Protein AF-A0A955JNC4-F1 (afdb_monomer)

Mean predicted aligned error: 9.17 Å

Solvent-accessible surface area (backbone atoms only — not comparable to full-atom values): 9898 Å² total; per-residue (Å²): 104,77,65,53,30,59,74,70,59,42,68,45,56,25,32,30,39,33,43,36,42,42,42,98,94,46,72,53,72,53,72,22,70,47,32,42,36,30,43,64,57,70,71,53,50,52,55,69,70,66,61,75,88,68,84,74,64,61,63,54,52,57,50,54,50,59,69,64,45,64,62,46,50,35,35,42,96,90,41,81,46,64,25,29,30,39,38,38,30,39,49,31,63,54,64,105,64,48,34,36,43,97,80,57,54,48,58,73,51,50,32,38,31,39,68,37,61,64,52,68,70,61,50,54,51,50,53,59,39,17,69,74,76,32,37,74,57,76,47,74,44,50,67,48,65,38,27,31,62,50,69,40,61,37,33,36,74,75,49,76,47,80,40,57,46,69,17,44,37,38,38,36,58,42,61,50,71,41,80,39,74,97

Radius of gyration: 16.86 Å; Cα contacts (8 Å, |Δi|>4): 387; chains: 1; bounding box: 41×38×47 Å

Nearest PDB structures (foldseek):
  3t5p-assembly1_J  TM=7.017E-01  e=7.765E-10  Bacillus anthracis str. Sterne
  4wrr-assembly1_B  TM=6.558E-01  e=1.491E-09  Bacillus anthracis str. Sterne
  3s40-assembly5_B  TM=6.250E-01  e=3.038E-09  Bacillus anthracis str. Sterne
  3t5p-assembly3_I  TM=6.723E-01  e=1.056E-08  Bacillus anthracis str. Sterne
  2p1r-assembly2_D  TM=6.423E-01  e=2.071E-06  Salmonella enterica subsp. enterica serovar Typhimurium str. LT2

Secondary structure (DSSP, 8-state):
-HHHHHHHT-EEEEEEEEEEEEETTEEEEEEESSEEEESS-HHHHHHHHH-----SHHHHHHHHHHTTSPPEEEEETTEEEEESEEEEESSSB-STT-B--TT--TTSS-EEEEEEPS-HHHHHHHHHHHHHH-PPPSEEESEEEEEESS-EEEEETTEEEEEPTT-EEEEEEEEEEEEEE-

Foldseek 3Di:
DLVVLVVVVAKFFFKKKKKWKQDPVGIDMDIFLFKKKWLQDLVLLVLQVPDPDDDDPSLVVSLVSLLVGDWFWKADPNDIAIFNMKMKGLDQDDDLQAGHHPDHDRFPLKIFIATHHDDNVSSVVNSVCRNPPHDYGPDMGQKDKIAGQAWIWMDGSSDIDIHHHRMIMMMGMDGRPDMDRD

pLDDT: mean 76.99, std 19.51, range [36.44, 98.56]

Sequence (182 aa):
STINHITEGNRRHIDVLYIKVASDNGTWRRYAHSYIGFGVTPEIGRELTQAQLNKANEVIISLKSFLKSKPFTIIEQVKTNEYQSIVISNIAKMSKVLGLAKDSTVNDGLFEIFALPPGKAFMLGVIVKSATVGLRYTKQTDKYVFKTVNKQPVQLDGEVFDIPANALVTVGIEQRNLACIV

Structure (mmCIF, N/CA/C/O backbone):
data_AF-A0A955JNC4-F1
#
_entry.id   AF-A0A955JNC4-F1
#
loop_
_atom_site.group_PDB
_atom_site.id
_atom_site.type_symbol
_atom_site.label_atom_id
_atom_site.label_alt_id
_atom_site.label_comp_id
_atom_site.label_asym_id
_atom_site.label_entity_id
_atom_site.label_seq_id
_atom_site.pdbx_PDB_ins_code
_atom_site.Cartn_x
_atom_site.Cartn_y
_atom_site.Cartn_z
_atom_site.occupancy
_atom_site.B_iso_or_equiv
_atom_site.auth_seq_id
_atom_site.auth_comp_id
_atom_site.auth_asym_id
_atom_site.auth_atom_id
_atom_site.pdbx_PDB_model_num
ATOM 1 N N . SER A 1 1 ? -19.279 0.767 27.643 1.00 74.94 1 SER A N 1
ATOM 2 C CA . SER A 1 1 ? -17.882 0.271 27.665 1.00 74.94 1 SER A CA 1
ATOM 3 C C . SER A 1 1 ? -17.680 -0.618 26.445 1.00 74.94 1 SER A C 1
ATOM 5 O O . SER A 1 1 ? -18.678 -1.105 25.931 1.00 74.94 1 SER A O 1
ATOM 7 N N . THR A 1 2 ? -16.450 -0.873 25.979 1.00 78.06 2 THR A N 1
ATOM 8 C CA . THR A 1 2 ? -16.200 -1.816 24.861 1.00 78.06 2 THR A CA 1
ATOM 9 C C . THR A 1 2 ? -16.863 -3.178 25.091 1.00 78.06 2 THR A C 1
ATOM 11 O O . THR A 1 2 ? -17.396 -3.771 24.163 1.00 78.06 2 THR A O 1
ATOM 14 N N . ILE A 1 3 ? -16.902 -3.629 26.350 1.00 82.62 3 ILE A N 1
ATOM 15 C CA . ILE A 1 3 ? -17.574 -4.865 26.763 1.00 82.62 3 ILE A CA 1
ATOM 16 C C . ILE A 1 3 ? -19.071 -4.817 26.428 1.00 82.62 3 ILE A C 1
ATOM 18 O O . ILE A 1 3 ? -19.568 -5.765 25.834 1.00 82.62 3 ILE A O 1
ATOM 22 N N . ASN A 1 4 ? -19.762 -3.708 26.714 1.00 81.81 4 ASN A N 1
ATOM 23 C CA . ASN A 1 4 ? -21.192 -3.573 26.415 1.00 81.81 4 ASN A CA 1
ATOM 24 C C . ASN A 1 4 ? -21.485 -3.675 24.911 1.00 81.81 4 ASN A C 1
ATOM 26 O O . ASN A 1 4 ? -22.391 -4.400 24.520 1.00 81.81 4 ASN A O 1
ATOM 30 N N . HIS A 1 5 ? -20.682 -3.028 24.060 1.00 80.50 5 HIS A N 1
ATOM 31 C CA . HIS A 1 5 ? -20.849 -3.112 22.601 1.00 80.50 5 HIS A CA 1
ATOM 32 C C . HIS A 1 5 ? -20.675 -4.545 22.083 1.00 80.50 5 HIS A C 1
ATOM 34 O O . HIS A 1 5 ? -21.391 -4.975 21.177 1.00 80.50 5 HIS A O 1
ATOM 40 N N . ILE A 1 6 ? -19.763 -5.306 22.697 1.00 83.94 6 ILE A N 1
ATOM 41 C CA . ILE A 1 6 ? -19.570 -6.723 22.386 1.00 83.94 6 ILE A CA 1
ATOM 42 C C . ILE A 1 6 ? -20.772 -7.550 22.840 1.00 83.94 6 ILE A C 1
ATOM 44 O O . ILE A 1 6 ? -21.274 -8.358 22.060 1.00 83.94 6 ILE A O 1
ATOM 48 N N . THR A 1 7 ? -21.253 -7.343 24.067 1.00 86.19 7 THR A N 1
ATOM 49 C CA . THR A 1 7 ? -22.389 -8.103 24.610 1.00 86.19 7 THR A CA 1
ATOM 50 C C . THR A 1 7 ? -23.706 -7.782 23.911 1.00 86.19 7 THR A C 1
ATOM 52 O O . THR A 1 7 ? -24.527 -8.672 23.729 1.00 86.19 7 THR A O 1
ATOM 55 N N . GLU A 1 8 ? -23.902 -6.532 23.492 1.00 86.81 8 GLU A N 1
ATOM 56 C CA . GLU A 1 8 ? -25.097 -6.072 22.774 1.00 86.81 8 GLU A CA 1
ATOM 57 C C . GLU A 1 8 ? -25.058 -6.453 21.286 1.00 86.81 8 GLU A C 1
ATOM 59 O O . GLU A 1 8 ? -26.090 -6.466 20.621 1.00 86.81 8 GLU A O 1
ATOM 64 N N . GLY A 1 9 ? -23.879 -6.793 20.751 1.00 82.31 9 GLY A N 1
ATOM 65 C CA . GLY A 1 9 ? -23.727 -7.226 19.364 1.00 82.31 9 GLY A CA 1
ATOM 66 C C . GLY A 1 9 ? -23.975 -6.117 18.340 1.00 82.31 9 GLY A C 1
ATOM 67 O O . GLY A 1 9 ? -24.330 -6.419 17.199 1.00 82.31 9 GLY A O 1
ATOM 68 N N . ASN A 1 10 ? -23.775 -4.852 18.716 1.00 81.12 10 ASN A N 1
ATOM 69 C CA . ASN A 1 10 ? -23.934 -3.707 17.821 1.00 81.12 10 ASN A CA 1
ATOM 70 C C . ASN A 1 10 ? -22.847 -3.740 16.736 1.00 81.12 10 ASN A C 1
ATOM 72 O O . ASN A 1 10 ? -21.684 -3.410 16.972 1.00 81.12 10 ASN A O 1
ATOM 76 N N . ARG A 1 11 ? -23.223 -4.188 15.533 1.00 87.12 11 ARG A N 1
ATOM 77 C CA . ARG A 1 11 ? -22.303 -4.380 14.406 1.00 87.12 11 ARG A CA 1
ATOM 78 C C . ARG A 1 11 ? -22.447 -3.271 13.374 1.00 87.12 11 ARG A C 1
ATOM 80 O O . ARG A 1 11 ? -23.552 -2.948 12.942 1.00 87.12 11 ARG A O 1
ATOM 87 N N . ARG A 1 12 ? -21.314 -2.778 12.881 1.00 88.19 12 ARG A N 1
ATOM 88 C CA . ARG A 1 12 ? -21.208 -1.967 11.666 1.00 88.19 12 ARG A CA 1
ATOM 89 C C . ARG A 1 12 ? -20.356 -2.708 10.650 1.00 88.19 12 ARG A C 1
ATOM 91 O O . ARG A 1 12 ? -19.307 -3.241 10.992 1.00 88.19 12 ARG A O 1
ATOM 98 N N . HIS A 1 13 ? -20.795 -2.712 9.399 1.00 90.06 13 HIS A N 1
ATOM 99 C CA . HIS A 1 13 ? -19.983 -3.235 8.311 1.00 90.06 13 HIS A CA 1
ATOM 100 C C . HIS A 1 13 ? -19.086 -2.136 7.749 1.00 90.06 13 HIS A C 1
ATOM 102 O O . HIS A 1 13 ? -19.554 -1.017 7.502 1.00 90.06 13 HIS A O 1
ATOM 108 N N . ILE A 1 14 ? -17.817 -2.475 7.558 1.00 90.56 14 ILE A N 1
ATOM 109 C CA . ILE A 1 14 ? -16.807 -1.632 6.929 1.00 90.56 14 ILE A CA 1
ATOM 110 C C . ILE A 1 14 ? -16.294 -2.298 5.658 1.00 90.56 14 ILE A C 1
ATOM 112 O O . ILE A 1 14 ? -16.426 -3.513 5.467 1.00 90.56 14 ILE A O 1
ATOM 116 N N . ASP A 1 15 ? -15.730 -1.482 4.787 1.00 93.00 15 ASP A N 1
ATOM 117 C CA . ASP A 1 15 ? -15.100 -1.949 3.567 1.00 93.00 15 ASP A CA 1
ATOM 118 C C . ASP A 1 15 ? -13.763 -2.637 3.869 1.00 93.00 15 ASP A C 1
ATOM 120 O O . ASP A 1 15 ? -13.171 -2.460 4.938 1.00 93.00 15 ASP A O 1
ATOM 124 N N . VAL A 1 16 ? -13.288 -3.451 2.930 1.00 93.88 16 VAL A N 1
ATOM 125 C CA . VAL A 1 16 ? -12.030 -4.194 3.071 1.00 93.88 16 VAL A CA 1
ATOM 126 C C . VAL A 1 16 ? -11.192 -4.000 1.825 1.00 93.88 16 VAL A C 1
ATOM 128 O O . VAL A 1 16 ? -11.636 -4.291 0.713 1.00 93.88 16 VAL A O 1
ATOM 131 N N . LEU A 1 17 ? -9.959 -3.540 2.001 1.00 96.06 17 LEU A N 1
ATOM 132 C CA . LEU A 1 17 ? -9.000 -3.460 0.912 1.00 96.06 17 LEU A CA 1
ATOM 133 C C . LEU A 1 17 ? -8.546 -4.861 0.528 1.00 96.06 17 LEU A C 1
ATOM 135 O O . LEU A 1 17 ? -8.380 -5.749 1.365 1.00 96.06 17 LEU A O 1
ATOM 139 N N . TYR A 1 18 ? -8.244 -5.038 -0.746 1.00 97.75 18 TYR A N 1
ATOM 140 C CA . TYR A 1 18 ? -7.511 -6.198 -1.208 1.00 97.75 18 TYR A CA 1
ATOM 141 C C . TYR A 1 18 ? -6.376 -5.780 -2.121 1.00 97.75 18 TYR A C 1
ATOM 143 O O . TYR A 1 18 ? -6.467 -4.808 -2.867 1.00 97.75 18 TYR A O 1
ATOM 151 N N . ILE A 1 19 ? -5.335 -6.598 -2.131 1.00 98.25 19 ILE A N 1
ATOM 152 C CA . ILE A 1 19 ? -4.309 -6.590 -3.161 1.00 98.25 19 ILE A CA 1
ATOM 153 C C . ILE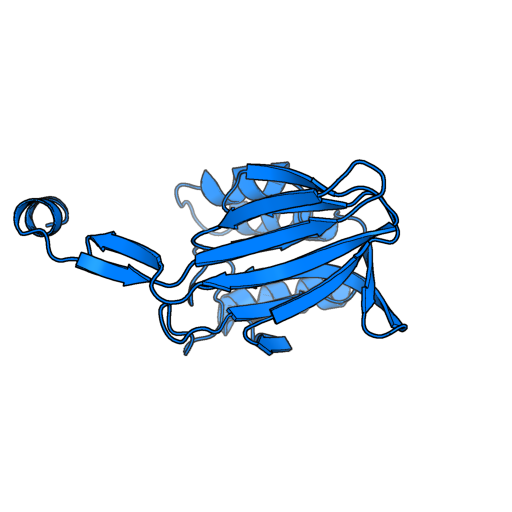 A 1 19 ? -4.358 -7.919 -3.900 1.00 98.25 19 ILE A C 1
ATOM 155 O O . ILE A 1 19 ? -4.451 -8.988 -3.294 1.00 98.25 19 ILE A O 1
ATOM 159 N N . LYS A 1 20 ? -4.305 -7.851 -5.223 1.00 98.56 20 LYS A N 1
ATOM 160 C CA . LYS A 1 20 ? -4.100 -8.984 -6.116 1.00 98.56 20 LYS A CA 1
ATOM 161 C C . LYS A 1 20 ? -2.801 -8.753 -6.870 1.00 98.56 20 LYS A C 1
ATOM 163 O O . LYS A 1 20 ? -2.622 -7.700 -7.479 1.00 98.56 20 LYS A O 1
ATOM 168 N N . VAL A 1 21 ? -1.927 -9.746 -6.852 1.00 98.44 21 VAL A N 1
ATOM 169 C CA . VAL A 1 21 ? -0.649 -9.721 -7.560 1.00 98.44 21 VAL A CA 1
ATOM 170 C C . VAL A 1 21 ? -0.642 -10.859 -8.559 1.00 98.44 21 VAL A C 1
ATOM 172 O O . VAL A 1 21 ? -0.849 -12.007 -8.174 1.00 98.44 21 VAL A O 1
ATOM 175 N N . ALA A 1 22 ? -0.413 -10.535 -9.827 1.00 98.31 22 ALA A N 1
ATOM 176 C CA . ALA A 1 22 ? -0.196 -11.497 -10.897 1.00 98.31 22 ALA A CA 1
ATOM 177 C C . ALA A 1 22 ? 1.243 -11.370 -11.409 1.00 98.31 22 ALA A C 1
ATOM 179 O O . ALA A 1 22 ? 1.694 -10.280 -11.762 1.00 98.31 22 ALA A O 1
ATOM 180 N N . SER A 1 23 ? 1.962 -12.486 -11.428 1.00 96.75 23 SER A N 1
ATOM 181 C CA . SER A 1 23 ? 3.354 -12.587 -11.871 1.00 96.75 23 SER A CA 1
ATOM 182 C C . SER A 1 23 ? 3.578 -13.918 -12.585 1.00 96.75 23 SER A C 1
ATOM 184 O O . SER A 1 23 ? 2.697 -14.780 -12.573 1.00 96.75 23 SER A O 1
ATOM 186 N N . ASP A 1 24 ? 4.774 -14.118 -13.131 1.00 93.62 24 ASP A N 1
ATOM 187 C CA . ASP A 1 24 ? 5.159 -15.384 -13.769 1.00 93.62 24 ASP A CA 1
ATOM 188 C C . ASP A 1 24 ? 5.117 -16.570 -12.785 1.00 93.62 24 ASP A C 1
ATOM 190 O O . ASP A 1 24 ? 4.838 -17.699 -13.173 1.00 93.62 24 ASP A O 1
ATOM 194 N N . ASN A 1 25 ? 5.286 -16.302 -11.484 1.00 90.69 25 ASN A N 1
ATOM 195 C CA . ASN A 1 25 ? 5.206 -17.302 -10.412 1.00 90.69 25 ASN A CA 1
ATOM 196 C C . ASN A 1 25 ? 3.762 -17.609 -9.969 1.00 90.69 25 ASN A C 1
ATOM 198 O O . ASN A 1 25 ? 3.549 -18.303 -8.975 1.00 90.69 25 ASN A O 1
ATOM 202 N N . GLY A 1 26 ? 2.764 -17.058 -10.663 1.00 95.00 26 GLY A N 1
ATOM 203 C CA . GLY A 1 26 ? 1.349 -17.231 -10.363 1.00 95.00 26 GLY A CA 1
ATOM 204 C C . GLY A 1 26 ? 0.681 -15.980 -9.798 1.00 95.00 26 GLY A C 1
ATOM 205 O O . GLY A 1 26 ? 1.210 -14.864 -9.837 1.00 95.00 26 GLY A O 1
ATOM 206 N N . THR A 1 27 ? -0.541 -16.181 -9.306 1.00 97.69 27 THR A N 1
ATOM 207 C CA . THR A 1 27 ? -1.406 -15.117 -8.791 1.00 97.69 27 THR A CA 1
ATOM 208 C C . THR A 1 27 ? -1.755 -15.364 -7.334 1.00 97.69 27 THR A C 1
ATOM 210 O O . THR A 1 27 ? -2.158 -16.466 -6.969 1.00 97.69 27 THR A O 1
ATOM 213 N N . TRP A 1 28 ? -1.681 -14.320 -6.515 1.00 97.75 28 TRP A N 1
ATOM 214 C CA . TRP A 1 28 ? -2.162 -14.358 -5.138 1.00 97.75 28 TRP A CA 1
ATOM 215 C C . TRP A 1 28 ? -3.001 -13.127 -4.803 1.00 97.75 28 TRP A C 1
ATOM 217 O O . TRP A 1 28 ? -2.913 -12.084 -5.455 1.00 97.75 28 TRP A O 1
ATOM 227 N N . ARG A 1 29 ? -3.845 -13.270 -3.777 1.00 97.94 29 ARG A N 1
ATOM 228 C CA . ARG A 1 29 ? -4.680 -12.200 -3.227 1.00 97.94 29 ARG A CA 1
ATOM 229 C C . ARG A 1 29 ? -4.569 -12.179 -1.706 1.00 97.94 29 ARG A C 1
ATOM 231 O O . ARG A 1 29 ? -4.516 -13.242 -1.082 1.00 97.94 29 ARG A O 1
ATOM 238 N N . ARG A 1 30 ? -4.521 -10.986 -1.123 1.00 97.81 30 ARG A N 1
ATOM 239 C CA . ARG A 1 30 ? -4.560 -10.748 0.327 1.00 97.81 30 ARG A CA 1
ATOM 240 C C . ARG A 1 30 ? -5.457 -9.557 0.630 1.00 97.81 30 ARG A C 1
ATOM 242 O O . ARG A 1 30 ? -5.754 -8.770 -0.269 1.00 97.81 30 ARG A O 1
ATOM 249 N N . TYR A 1 31 ? -5.879 -9.461 1.881 1.00 96.25 31 TYR A N 1
ATOM 250 C CA . TYR A 1 31 ? -6.806 -8.448 2.361 1.00 96.25 31 TYR A CA 1
ATOM 251 C C . TYR A 1 31 ? -6.163 -7.611 3.457 1.00 96.25 31 TYR A C 1
ATOM 253 O O . TYR A 1 31 ? -5.312 -8.111 4.190 1.00 96.25 31 TYR A O 1
ATOM 261 N N . ALA A 1 32 ? -6.586 -6.356 3.538 1.00 91.62 32 ALA A N 1
ATOM 262 C CA . ALA A 1 32 ? -6.246 -5.432 4.604 1.00 91.62 32 ALA A CA 1
ATOM 263 C C . ALA A 1 32 ? -7.504 -4.655 5.011 1.00 91.62 32 ALA A C 1
ATOM 265 O O . ALA A 1 32 ? -8.269 -4.194 4.164 1.00 91.62 32 ALA A O 1
ATOM 266 N N . HIS A 1 33 ? -7.738 -4.515 6.305 1.00 87.25 33 HIS A N 1
ATOM 267 C CA . HIS A 1 33 ? -8.861 -3.772 6.859 1.00 87.25 33 HIS A CA 1
ATOM 268 C C . HIS A 1 33 ? -8.546 -2.283 7.050 1.00 87.25 33 HIS A C 1
ATOM 270 O O . HIS A 1 33 ? -9.471 -1.473 7.022 1.00 87.25 33 HIS A O 1
ATOM 276 N N . SER A 1 34 ? -7.272 -1.902 7.219 1.00 80.12 34 SER A N 1
ATOM 277 C CA . SER A 1 34 ? -6.890 -0.502 7.456 1.00 80.12 34 SER A CA 1
ATOM 278 C C . SER A 1 34 ? -6.121 0.094 6.281 1.00 80.12 34 SER A C 1
ATOM 280 O O . SER A 1 34 ? -6.567 1.094 5.710 1.00 80.12 34 SER A O 1
ATOM 282 N N . TYR A 1 35 ? -4.981 -0.497 5.908 1.00 86.38 35 TYR A N 1
ATOM 283 C CA . TYR A 1 35 ? -4.128 0.052 4.852 1.00 86.38 35 TYR A CA 1
ATOM 284 C C . TYR A 1 35 ? -3.240 -0.973 4.138 1.00 86.38 35 TYR A C 1
ATOM 286 O O . TYR A 1 35 ? -2.893 -2.032 4.662 1.00 86.38 35 TYR A O 1
ATOM 294 N N . ILE A 1 36 ? -2.798 -0.579 2.942 1.00 90.56 36 ILE A N 1
ATOM 295 C CA . ILE A 1 36 ? -1.769 -1.243 2.139 1.00 90.56 36 ILE A CA 1
ATOM 296 C C . ILE A 1 36 ? -0.648 -0.231 1.867 1.00 90.56 36 ILE A C 1
ATOM 298 O O . ILE A 1 36 ? -0.911 0.869 1.382 1.00 90.56 36 ILE A O 1
ATOM 302 N N . GLY A 1 37 ? 0.600 -0.576 2.181 1.00 88.50 37 GLY A N 1
ATOM 303 C CA . GLY A 1 37 ? 1.747 0.335 2.111 1.00 88.50 37 GLY A CA 1
ATOM 304 C C . GLY A 1 37 ? 2.905 -0.171 1.249 1.00 88.50 37 GLY A C 1
ATOM 305 O O . GLY A 1 37 ? 3.252 -1.350 1.288 1.00 88.50 37 GLY A O 1
ATOM 306 N N . PHE A 1 38 ? 3.546 0.749 0.527 1.00 88.81 38 PHE A N 1
ATOM 307 C CA . PHE A 1 38 ? 4.762 0.550 -0.268 1.00 88.81 38 PHE A CA 1
ATOM 308 C C . PHE A 1 38 ? 5.825 1.595 0.103 1.00 88.81 38 PHE A C 1
ATOM 310 O O . PHE A 1 38 ? 5.497 2.727 0.471 1.00 88.81 38 PHE A O 1
ATOM 317 N N . GLY A 1 39 ? 7.107 1.237 -0.024 1.00 80.81 39 GLY A N 1
ATOM 318 C CA . GLY A 1 39 ? 8.240 2.159 0.172 1.00 80.81 39 GLY A CA 1
ATOM 319 C C . GLY A 1 39 ? 8.555 2.535 1.629 1.00 80.81 39 GLY A C 1
ATOM 320 O O . GLY A 1 39 ? 9.501 3.278 1.882 1.00 80.81 39 GLY A O 1
ATOM 321 N N . VAL A 1 40 ? 7.813 1.989 2.596 1.00 65.25 40 VAL A N 1
ATOM 322 C CA . VAL A 1 40 ? 8.083 2.097 4.039 1.00 65.25 40 VAL A CA 1
ATOM 323 C C . VAL A 1 40 ? 8.536 0.723 4.504 1.00 65.25 40 VAL A C 1
ATOM 325 O O . VAL A 1 40 ? 7.812 -0.249 4.306 1.00 65.25 40 VAL A O 1
ATOM 328 N N . THR A 1 41 ? 9.757 0.600 5.025 1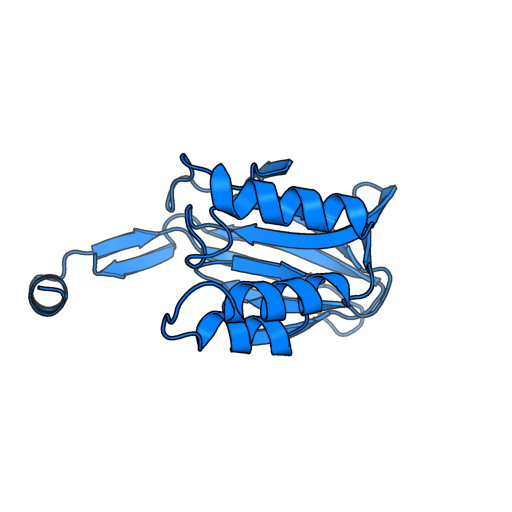.00 51.47 41 THR A N 1
ATOM 329 C CA . THR A 1 41 ? 10.286 -0.721 5.368 1.00 51.47 41 THR A CA 1
ATOM 330 C C . THR A 1 41 ? 9.482 -1.377 6.503 1.00 51.47 41 THR A C 1
ATOM 332 O O . THR A 1 41 ? 9.017 -0.686 7.410 1.00 51.47 41 THR A O 1
ATOM 335 N N . PRO A 1 42 ? 9.352 -2.713 6.494 1.00 42.16 42 PRO A N 1
ATOM 336 C CA . PRO A 1 42 ? 8.631 -3.503 7.502 1.00 42.16 42 PRO A CA 1
ATOM 337 C C . PRO A 1 42 ? 9.046 -3.220 8.952 1.00 42.16 42 PRO A C 1
ATOM 339 O O . PRO A 1 42 ? 8.220 -3.256 9.864 1.00 42.16 42 PRO A O 1
ATOM 342 N N . GLU A 1 43 ? 10.326 -2.898 9.173 1.00 45.78 43 GLU A N 1
ATOM 343 C CA . GLU A 1 43 ? 10.838 -2.547 10.501 1.00 45.78 43 GLU A CA 1
ATOM 344 C C . GLU A 1 43 ? 10.170 -1.273 11.056 1.00 45.78 43 GLU A C 1
ATOM 346 O O . GLU A 1 43 ? 9.900 -1.186 12.253 1.00 45.78 43 GLU A O 1
ATOM 351 N N . ILE A 1 44 ? 9.805 -0.332 10.176 1.00 48.66 44 ILE A N 1
ATOM 352 C CA . ILE A 1 44 ? 9.166 0.952 10.507 1.00 48.66 44 ILE A CA 1
ATOM 353 C C . ILE A 1 44 ? 7.697 0.748 10.902 1.00 48.66 44 ILE A C 1
ATOM 355 O O . ILE A 1 44 ? 7.213 1.374 11.844 1.00 48.66 44 ILE A O 1
ATOM 359 N N . GLY A 1 45 ? 6.979 -0.154 10.222 1.00 43.69 45 GLY A N 1
ATOM 360 C CA . GLY A 1 45 ? 5.592 -0.499 10.553 1.00 43.69 45 GLY A CA 1
ATOM 361 C C . GLY A 1 45 ? 5.441 -1.079 11.963 1.00 43.69 45 GLY A C 1
ATOM 362 O O . GLY A 1 45 ? 4.480 -0.769 12.675 1.00 43.69 45 GLY A O 1
ATOM 363 N N . ARG A 1 46 ? 6.435 -1.863 12.395 1.00 42.91 46 ARG A N 1
ATOM 364 C CA . ARG A 1 46 ? 6.503 -2.444 13.740 1.00 42.91 46 ARG A CA 1
ATOM 365 C C . ARG A 1 46 ? 6.783 -1.385 14.811 1.00 42.91 46 ARG A C 1
ATOM 367 O O . ARG A 1 46 ? 6.096 -1.372 15.829 1.00 42.91 46 ARG A O 1
ATOM 374 N N . GLU A 1 47 ? 7.713 -0.461 14.555 1.00 43.22 47 GLU A N 1
ATOM 375 C CA . GLU A 1 47 ? 8.009 0.677 15.446 1.00 43.22 47 GLU A CA 1
ATOM 376 C C . GLU A 1 47 ? 6.806 1.624 15.611 1.00 43.22 47 GLU A C 1
ATOM 378 O O . GLU A 1 47 ? 6.506 2.059 16.721 1.00 43.22 47 GLU A O 1
ATOM 383 N N . LEU A 1 48 ? 6.054 1.885 14.535 1.00 38.47 48 LEU A N 1
ATOM 384 C CA . LEU A 1 48 ? 4.842 2.717 14.572 1.00 38.47 48 LEU A CA 1
ATOM 385 C C . LEU A 1 48 ? 3.681 2.079 15.353 1.00 38.47 48 LEU A C 1
ATOM 387 O O . LEU A 1 48 ? 2.869 2.799 15.933 1.00 38.47 48 LEU A O 1
ATOM 391 N N . THR A 1 49 ? 3.585 0.746 15.344 1.00 40.84 49 THR A N 1
ATOM 392 C CA . THR A 1 49 ? 2.499 -0.010 15.998 1.00 40.84 49 THR A CA 1
ATOM 393 C C . THR A 1 49 ? 2.777 -0.238 17.488 1.00 40.84 49 THR A C 1
ATOM 395 O O . THR A 1 49 ? 1.848 -0.300 18.289 1.00 40.84 49 THR A O 1
ATOM 398 N N . GLN A 1 50 ? 4.053 -0.326 17.880 1.00 39.31 50 GLN A N 1
ATOM 399 C CA . GLN A 1 50 ? 4.482 -0.594 19.260 1.00 39.31 50 GLN A CA 1
ATOM 400 C C . GLN A 1 50 ? 4.634 0.661 20.135 1.00 39.31 50 GLN A C 1
ATOM 402 O O . GLN A 1 50 ? 4.800 0.533 21.347 1.00 39.31 50 GLN A O 1
ATOM 407 N N . ALA A 1 51 ? 4.549 1.865 19.561 1.00 36.56 51 ALA A N 1
ATOM 408 C CA . ALA A 1 51 ? 4.700 3.117 20.298 1.00 36.56 51 ALA A CA 1
ATOM 409 C C . ALA A 1 51 ? 3.527 3.374 21.272 1.00 36.56 51 ALA A C 1
ATOM 411 O O . ALA A 1 51 ? 2.528 4.022 20.940 1.00 36.56 51 ALA A O 1
ATOM 412 N N . GLN A 1 52 ? 3.665 2.904 22.516 1.00 39.56 52 GLN A N 1
ATOM 413 C CA . GLN A 1 52 ? 2.957 3.488 23.653 1.00 39.56 52 GLN A CA 1
ATOM 414 C C . GLN A 1 52 ? 3.493 4.904 23.876 1.00 39.56 52 GLN A C 1
ATOM 416 O O . GLN A 1 52 ? 4.681 5.123 24.071 1.00 39.56 52 GLN A O 1
ATOM 421 N N . LEU A 1 53 ? 2.595 5.880 23.797 1.00 44.38 53 LEU A N 1
ATOM 422 C CA . LEU A 1 53 ? 2.933 7.296 23.734 1.00 44.38 53 LEU A CA 1
ATOM 423 C C . LEU A 1 53 ? 3.754 7.795 24.920 1.00 44.38 53 LEU A C 1
ATOM 425 O O . LEU A 1 53 ? 3.210 7.973 26.007 1.00 44.38 53 LEU A O 1
ATOM 429 N N . ASN A 1 54 ? 4.989 8.207 24.634 1.00 36.44 54 ASN A N 1
ATOM 430 C CA . ASN A 1 54 ? 5.667 9.292 25.331 1.00 36.44 54 ASN A CA 1
ATOM 431 C C . ASN A 1 54 ? 6.261 10.297 24.320 1.00 36.44 54 ASN A C 1
ATOM 433 O O . ASN A 1 54 ? 6.532 9.994 23.162 1.00 36.44 54 ASN A O 1
ATOM 437 N N . LYS A 1 55 ? 6.292 11.567 24.731 1.00 45.78 55 LYS A N 1
ATOM 438 C CA . LYS A 1 55 ? 6.149 12.765 23.883 1.00 45.78 55 LYS A CA 1
ATOM 439 C C . LYS A 1 55 ? 7.330 13.047 22.924 1.00 45.78 55 LYS A C 1
ATOM 441 O O . LYS A 1 55 ? 8.485 13.087 23.328 1.00 45.78 55 LYS A O 1
ATOM 446 N N . ALA A 1 56 ? 6.973 13.379 21.677 1.00 49.69 56 ALA A N 1
ATOM 447 C CA . ALA A 1 56 ? 7.722 14.096 20.626 1.00 49.69 56 ALA A CA 1
ATOM 448 C C . ALA A 1 56 ? 9.012 13.476 20.041 1.00 49.69 56 ALA A C 1
ATOM 450 O O . ALA A 1 56 ? 9.194 13.545 18.825 1.00 49.69 56 ALA A O 1
ATOM 451 N N . ASN A 1 57 ? 9.886 12.856 20.836 1.00 44.28 57 ASN A N 1
ATOM 452 C CA . ASN A 1 57 ? 11.212 12.434 20.355 1.00 44.28 57 ASN A CA 1
ATOM 453 C C . ASN A 1 57 ? 11.198 11.119 19.554 1.00 44.28 57 ASN A C 1
ATOM 455 O O . ASN A 1 57 ? 11.946 10.993 18.585 1.00 44.28 57 ASN A O 1
ATOM 459 N N . GLU A 1 58 ? 10.320 10.168 19.888 1.00 44.28 58 GLU A N 1
ATOM 460 C CA . GLU A 1 58 ? 10.223 8.881 19.173 1.00 44.28 58 GLU A CA 1
ATOM 461 C C . GLU A 1 58 ? 9.585 9.019 17.784 1.00 44.28 58 GLU A C 1
ATOM 463 O O . GLU A 1 58 ? 10.033 8.393 16.825 1.00 44.28 58 GLU A O 1
ATOM 468 N N . VAL A 1 59 ? 8.630 9.940 17.629 1.00 46.47 59 VAL A N 1
ATOM 469 C CA . VAL A 1 59 ? 7.993 10.255 16.338 1.00 46.47 59 VAL A CA 1
ATOM 470 C C . VAL A 1 59 ? 9.026 10.716 15.302 1.00 46.47 59 VAL A C 1
ATOM 472 O O . VAL A 1 59 ? 8.962 10.336 14.135 1.00 46.47 59 VAL A O 1
ATOM 475 N N . ILE A 1 60 ? 10.028 11.491 15.727 1.00 45.03 60 ILE A N 1
ATOM 476 C CA . ILE A 1 60 ? 11.104 11.993 14.860 1.00 45.03 60 ILE A CA 1
ATOM 477 C C . ILE A 1 60 ? 12.022 10.855 14.387 1.00 45.03 60 ILE A C 1
ATOM 479 O O . ILE A 1 60 ? 12.541 10.913 13.271 1.00 45.03 60 ILE A O 1
ATOM 483 N N . ILE A 1 61 ? 12.234 9.822 15.205 1.00 46.75 61 ILE A N 1
ATOM 484 C CA . ILE A 1 61 ? 13.106 8.687 14.869 1.00 46.75 61 ILE A CA 1
ATOM 485 C C . ILE A 1 61 ? 12.442 7.811 13.803 1.00 46.75 61 ILE A C 1
ATOM 487 O O . ILE A 1 61 ? 13.070 7.546 12.775 1.00 46.75 61 ILE A O 1
ATOM 491 N N . SER A 1 62 ? 11.158 7.477 13.967 1.00 50.66 62 SER A N 1
ATOM 492 C CA . SER A 1 62 ? 10.400 6.732 12.953 1.00 50.66 62 SER A CA 1
ATOM 493 C C . SER A 1 62 ? 10.348 7.493 11.622 1.00 50.66 62 SER A C 1
ATOM 495 O O . SER A 1 62 ? 10.559 6.913 10.560 1.00 50.66 62 SER A O 1
ATOM 497 N N . LEU A 1 63 ? 10.192 8.820 11.661 1.00 49.88 63 LEU A N 1
ATOM 498 C CA . LEU A 1 63 ? 10.232 9.694 10.482 1.00 49.88 63 LEU A CA 1
ATOM 499 C C . LEU A 1 63 ? 11.619 9.809 9.821 1.00 49.88 63 LEU A C 1
ATOM 501 O O . LEU A 1 63 ? 11.719 9.898 8.597 1.00 49.88 63 LEU A O 1
ATOM 505 N N . LYS A 1 64 ? 12.712 9.778 10.591 1.00 49.56 64 LYS A N 1
ATOM 506 C CA . LYS A 1 64 ? 14.076 9.705 10.031 1.00 49.56 64 LYS A CA 1
ATOM 507 C C . LYS A 1 64 ? 14.321 8.388 9.298 1.00 49.56 64 LYS A C 1
ATOM 509 O O . LYS A 1 64 ? 15.094 8.374 8.342 1.00 49.56 64 LYS A O 1
ATOM 514 N N . SER A 1 65 ? 13.662 7.308 9.705 1.00 50.84 65 SER A N 1
ATOM 515 C CA . SER A 1 65 ? 13.704 6.027 8.995 1.00 50.84 65 SER A CA 1
ATOM 516 C C . SER A 1 65 ? 12.902 6.066 7.686 1.00 50.84 65 SER A C 1
ATOM 518 O O . SER A 1 65 ? 13.388 5.545 6.684 1.00 50.84 65 SER A O 1
ATOM 520 N N . PHE A 1 66 ? 11.776 6.796 7.622 1.00 53.88 66 PHE A N 1
ATOM 521 C CA . PHE A 1 66 ? 11.099 7.120 6.348 1.00 53.88 66 PHE A CA 1
ATOM 522 C C . PHE A 1 66 ? 12.027 7.855 5.365 1.00 53.88 66 PHE A C 1
ATOM 524 O O . PHE A 1 66 ? 12.023 7.556 4.176 1.00 53.88 66 PHE A O 1
ATOM 531 N N . LEU A 1 67 ? 12.880 8.766 5.854 1.00 54.62 67 LEU A N 1
ATOM 532 C CA . LEU A 1 67 ? 13.878 9.472 5.031 1.00 54.62 67 LEU A CA 1
ATOM 533 C C . LEU A 1 67 ? 15.026 8.572 4.519 1.00 54.62 67 LEU A C 1
ATOM 535 O O . LEU A 1 67 ? 15.814 9.017 3.676 1.00 54.62 67 LEU A O 1
ATOM 539 N N . LYS A 1 68 ? 15.171 7.349 5.052 1.00 60.44 68 LYS A N 1
ATOM 540 C CA . LYS A 1 68 ? 16.217 6.381 4.675 1.00 60.44 68 LYS A CA 1
ATOM 541 C C . LYS A 1 68 ? 15.741 5.328 3.678 1.00 60.44 68 LYS A C 1
ATOM 543 O O . LYS A 1 68 ? 16.600 4.6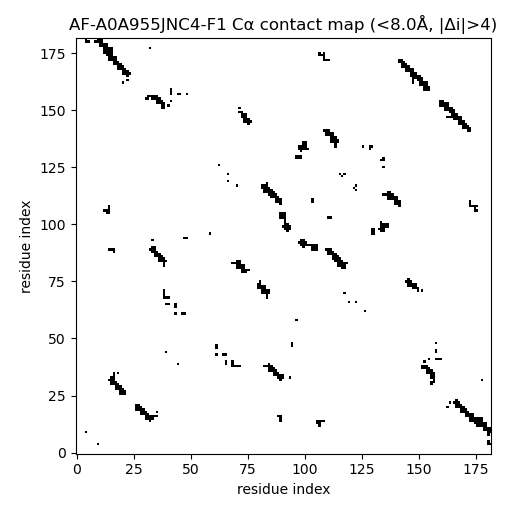71 3.087 1.00 60.44 68 LYS A O 1
ATOM 548 N N . SER A 1 69 ? 14.430 5.143 3.489 1.00 68.06 69 SER A N 1
ATOM 549 C CA . SER A 1 69 ? 13.961 4.196 2.481 1.00 68.06 69 SER A CA 1
ATOM 550 C C . SER A 1 69 ? 14.387 4.667 1.089 1.00 68.06 69 SER A C 1
ATOM 552 O O . SER A 1 69 ? 14.498 5.865 0.812 1.00 68.06 69 SER A O 1
ATOM 554 N N . LYS A 1 70 ? 14.732 3.717 0.220 1.00 79.44 70 LYS A N 1
ATOM 555 C CA . LYS A 1 70 ? 15.052 4.042 -1.170 1.00 79.44 70 LYS A CA 1
ATOM 556 C C . LYS A 1 70 ? 13.738 4.258 -1.921 1.00 79.44 70 LYS A C 1
ATOM 558 O O . LYS A 1 70 ? 12.813 3.473 -1.701 1.00 79.44 70 LYS A O 1
ATOM 563 N N . PRO A 1 71 ? 13.655 5.271 -2.799 1.00 88.44 71 PRO A N 1
ATOM 564 C CA . PRO A 1 71 ? 12.555 5.362 -3.738 1.00 88.44 71 PRO A CA 1
ATOM 565 C C . PRO A 1 71 ? 12.402 4.064 -4.530 1.00 88.44 71 PRO A C 1
ATOM 567 O O . PRO A 1 71 ? 13.369 3.328 -4.753 1.00 88.44 71 PRO A O 1
ATOM 570 N N . PHE A 1 72 ? 11.176 3.788 -4.944 1.00 90.88 72 PHE A N 1
ATOM 571 C CA . PHE A 1 72 ? 10.836 2.658 -5.785 1.00 90.88 72 PHE A CA 1
ATOM 572 C C . PHE A 1 72 ? 10.063 3.129 -7.007 1.00 90.88 72 PHE A C 1
ATOM 574 O O . PHE A 1 72 ? 9.422 4.180 -7.010 1.00 90.88 72 PHE A O 1
ATOM 581 N N . THR A 1 73 ? 10.129 2.322 -8.057 1.00 95.38 73 THR A N 1
ATOM 582 C CA . THR A 1 73 ? 9.557 2.656 -9.354 1.00 95.38 73 THR A CA 1
ATOM 583 C C . THR A 1 73 ? 8.411 1.714 -9.681 1.00 95.38 73 THR A C 1
ATOM 585 O O . THR A 1 73 ? 8.533 0.489 -9.546 1.00 95.38 73 THR A O 1
ATOM 588 N N . ILE A 1 74 ? 7.312 2.290 -10.154 1.00 96.50 74 ILE A N 1
ATOM 589 C CA . ILE A 1 74 ? 6.159 1.569 -10.687 1.00 96.50 74 ILE A CA 1
ATOM 590 C C . ILE A 1 74 ? 5.829 2.068 -12.091 1.00 96.50 74 ILE A C 1
ATOM 592 O O . ILE A 1 74 ? 6.202 3.174 -12.478 1.00 96.50 74 ILE A O 1
ATOM 596 N N . ILE A 1 75 ? 5.121 1.245 -12.858 1.00 97.38 75 ILE A N 1
ATOM 597 C CA . ILE A 1 75 ? 4.578 1.630 -14.161 1.00 97.38 75 ILE A CA 1
ATOM 598 C C . ILE A 1 75 ? 3.061 1.744 -14.037 1.00 97.38 75 ILE A C 1
ATOM 600 O O . ILE A 1 75 ? 2.378 0.754 -13.768 1.00 97.38 75 ILE A O 1
ATOM 604 N N . GLU A 1 76 ? 2.531 2.937 -14.278 1.00 93.56 76 GLU A N 1
ATOM 605 C CA . GLU A 1 76 ? 1.104 3.255 -14.270 1.00 93.56 76 GLU A CA 1
ATOM 606 C C . GLU A 1 76 ? 0.703 3.804 -15.632 1.00 93.56 76 GLU A C 1
ATOM 608 O O . GLU A 1 76 ? 1.276 4.785 -16.094 1.00 93.56 76 GLU A O 1
ATOM 613 N N . GLN A 1 77 ? -0.293 3.201 -16.289 1.00 87.75 77 GLN A N 1
ATOM 614 C CA . GLN A 1 77 ? -0.778 3.681 -17.595 1.00 87.75 77 GLN A CA 1
ATOM 615 C C . GLN A 1 77 ? 0.369 3.948 -18.596 1.00 87.75 77 GLN A C 1
ATOM 617 O O . GLN A 1 77 ? 0.378 4.961 -19.291 1.00 87.75 77 GLN A O 1
ATOM 622 N N . VAL A 1 78 ? 1.357 3.041 -18.644 1.00 85.62 78 VAL A N 1
ATOM 623 C CA . VAL A 1 78 ? 2.563 3.118 -19.501 1.00 85.62 78 VAL A CA 1
ATOM 624 C C . VAL A 1 78 ? 3.592 4.180 -19.063 1.00 85.62 78 VAL A C 1
ATOM 626 O O . VAL A 1 78 ? 4.689 4.237 -19.612 1.00 85.62 78 VAL A O 1
ATOM 629 N N . LYS A 1 79 ? 3.313 4.978 -18.029 1.00 93.62 79 LYS A N 1
ATOM 630 C CA . LYS A 1 79 ? 4.268 5.931 -17.450 1.00 93.62 79 LYS A CA 1
ATOM 631 C C . LYS A 1 79 ? 5.042 5.301 -16.304 1.00 93.62 79 LYS A C 1
ATOM 633 O O . LYS A 1 79 ? 4.462 4.705 -15.402 1.00 93.62 79 LYS A O 1
ATOM 638 N N . THR A 1 80 ? 6.354 5.480 -16.332 1.00 95.50 80 THR A N 1
ATOM 639 C CA . THR A 1 80 ? 7.240 5.122 -15.228 1.00 95.50 80 THR A CA 1
ATOM 640 C C . THR A 1 80 ? 7.216 6.244 -14.199 1.00 95.50 80 THR A C 1
ATOM 642 O O . THR A 1 80 ? 7.650 7.356 -14.495 1.00 95.50 80 THR A O 1
ATOM 645 N N . ASN A 1 81 ? 6.722 5.948 -13.002 1.00 94.31 81 ASN A N 1
ATOM 646 C CA . ASN A 1 81 ? 6.680 6.881 -11.884 1.00 94.31 81 ASN A CA 1
ATOM 647 C C . ASN A 1 81 ? 7.561 6.362 -10.750 1.00 94.31 81 ASN A C 1
ATOM 649 O O . ASN A 1 81 ? 7.567 5.170 -10.434 1.00 94.31 81 ASN A O 1
ATOM 653 N N . GLU A 1 82 ? 8.305 7.270 -10.132 1.00 93.31 82 GLU A N 1
ATOM 654 C CA . GLU A 1 82 ? 9.090 6.986 -8.939 1.00 93.31 82 GLU A CA 1
ATOM 655 C C . GLU A 1 82 ? 8.386 7.572 -7.718 1.00 93.31 82 GLU A C 1
ATOM 657 O O . GLU A 1 82 ? 7.880 8.696 -7.755 1.00 93.31 82 GLU A O 1
ATOM 662 N N . TYR A 1 83 ? 8.370 6.807 -6.631 1.00 89.06 83 TYR A N 1
ATOM 663 C CA . TYR A 1 83 ? 7.775 7.198 -5.366 1.00 89.06 83 TYR A CA 1
ATOM 664 C C . TYR A 1 83 ? 8.695 6.851 -4.213 1.00 89.06 83 TYR A C 1
ATOM 666 O O . TYR A 1 83 ? 9.385 5.837 -4.205 1.00 89.06 83 TYR A O 1
ATOM 674 N N . GLN A 1 84 ? 8.650 7.685 -3.189 1.00 85.19 84 GLN A N 1
ATOM 675 C CA . GLN A 1 84 ? 9.219 7.360 -1.898 1.00 85.19 84 GLN A CA 1
ATOM 676 C C . GLN A 1 84 ? 8.324 6.387 -1.124 1.00 85.19 84 GLN A C 1
ATOM 678 O O . GLN A 1 84 ? 8.808 5.452 -0.495 1.00 85.19 84 GLN A O 1
ATOM 683 N N . SER A 1 85 ? 7.011 6.623 -1.152 1.00 82.94 85 SER A N 1
ATOM 684 C CA . SER A 1 85 ? 6.012 5.783 -0.498 1.00 82.94 85 SER A CA 1
ATOM 685 C C . SER A 1 85 ? 4.669 5.915 -1.198 1.00 82.94 85 SER A C 1
ATOM 687 O O . SER A 1 85 ? 4.328 6.986 -1.697 1.00 82.94 85 SER A O 1
ATOM 689 N N . ILE A 1 86 ? 3.901 4.831 -1.201 1.00 88.50 86 ILE A N 1
ATOM 690 C CA . ILE A 1 86 ? 2.475 4.858 -1.511 1.00 88.50 86 ILE A CA 1
ATOM 691 C C . ILE A 1 86 ? 1.756 4.197 -0.342 1.00 88.50 86 ILE A C 1
ATOM 693 O O . ILE A 1 86 ? 2.067 3.058 0.002 1.00 88.50 86 ILE A O 1
ATOM 697 N N . VAL A 1 87 ? 0.797 4.894 0.255 1.00 86.31 87 VAL A N 1
ATOM 698 C CA . VAL A 1 87 ? -0.113 4.335 1.260 1.00 86.31 87 VAL A CA 1
ATOM 699 C C . VAL A 1 87 ? -1.524 4.396 0.710 1.00 86.31 87 VAL A C 1
ATOM 701 O O . VAL A 1 87 ? -1.971 5.447 0.260 1.00 86.31 87 VAL A O 1
ATOM 704 N N . ILE A 1 88 ? -2.215 3.268 0.743 1.00 90.00 88 ILE A N 1
ATOM 705 C CA . ILE A 1 88 ? -3.609 3.127 0.342 1.00 90.00 88 ILE A CA 1
ATOM 706 C C . ILE A 1 88 ? -4.401 2.829 1.606 1.00 90.00 88 ILE A C 1
ATOM 708 O O . ILE A 1 88 ? -4.068 1.872 2.300 1.00 90.00 88 ILE A O 1
ATOM 712 N N . SER A 1 89 ? -5.397 3.647 1.930 1.00 85.44 89 SER A N 1
ATOM 713 C CA . SER A 1 89 ? -6.121 3.580 3.204 1.00 85.44 89 SER A CA 1
ATOM 714 C C . SER A 1 89 ? -7.624 3.512 2.982 1.00 85.44 89 SER A C 1
ATOM 716 O O . SER A 1 89 ? -8.140 4.200 2.110 1.00 85.44 89 SER A O 1
ATOM 718 N N . ASN A 1 90 ? -8.301 2.716 3.808 1.00 82.44 90 ASN A N 1
ATOM 719 C CA . ASN A 1 90 ? -9.762 2.706 3.946 1.00 82.44 90 ASN A CA 1
ATOM 720 C C . ASN A 1 90 ? -10.228 3.450 5.217 1.00 82.44 90 ASN A C 1
ATOM 722 O O . ASN A 1 90 ? -11.416 3.594 5.491 1.00 82.44 90 ASN A O 1
ATOM 726 N N . ILE A 1 91 ? -9.287 3.898 6.055 1.00 71.12 91 ILE A N 1
ATOM 727 C CA . ILE A 1 91 ? -9.590 4.605 7.301 1.00 71.12 91 ILE A CA 1
ATOM 728 C C . ILE A 1 91 ? -9.101 6.055 7.259 1.00 71.12 91 ILE A C 1
ATOM 730 O O . ILE A 1 91 ? -7.978 6.341 6.838 1.00 71.12 91 ILE A O 1
ATOM 734 N N . ALA A 1 92 ? -9.922 6.959 7.805 1.00 55.16 92 ALA A N 1
ATOM 735 C CA . ALA A 1 92 ? -9.632 8.399 7.914 1.00 55.16 92 ALA A CA 1
ATOM 736 C C . ALA A 1 92 ? -8.393 8.712 8.725 1.00 55.16 92 ALA A C 1
ATOM 738 O O . ALA A 1 92 ? -7.770 9.760 8.585 1.00 55.16 92 ALA A O 1
ATOM 739 N N . LYS A 1 93 ? -8.044 7.810 9.635 1.00 49.81 93 LYS A N 1
ATOM 740 C CA . LYS A 1 93 ? -7.047 8.078 10.646 1.00 49.81 93 LYS A CA 1
ATOM 741 C C . LYS A 1 93 ? -6.194 6.845 10.857 1.00 49.81 93 LYS A C 1
ATOM 743 O O . LYS A 1 93 ? -6.528 5.974 11.651 1.00 49.81 93 LYS A O 1
ATOM 748 N N . MET A 1 94 ? -5.061 6.819 10.170 1.00 48.94 94 MET A N 1
ATOM 749 C CA . MET A 1 94 ? -3.903 6.068 10.642 1.00 48.94 94 MET A CA 1
ATOM 750 C C . MET A 1 94 ? -3.364 6.720 11.929 1.00 48.94 94 MET A C 1
ATOM 752 O O . MET A 1 94 ? -3.791 7.814 12.301 1.00 48.94 94 MET A O 1
ATOM 756 N N . SER A 1 95 ? -2.497 6.000 12.649 1.00 41.53 95 SER A N 1
ATOM 757 C CA . SER A 1 95 ? -1.947 6.324 13.977 1.00 41.53 95 SER A CA 1
ATOM 758 C C . SER A 1 95 ? -1.591 7.808 14.195 1.00 41.53 95 SER A C 1
ATOM 760 O O . SER A 1 95 ? -1.424 8.581 13.257 1.00 41.53 95 SER A O 1
ATOM 762 N N . LYS A 1 96 ? -1.443 8.213 15.467 1.00 39.28 96 LYS A N 1
ATOM 763 C CA . LYS A 1 96 ? -1.290 9.593 15.996 1.00 39.28 96 LYS A CA 1
ATOM 764 C C . LYS A 1 96 ? -0.236 10.521 15.334 1.00 39.28 96 LYS A C 1
ATOM 766 O O . LYS A 1 96 ? -0.062 11.638 15.806 1.00 39.28 96 LYS A O 1
ATOM 771 N N . VAL A 1 97 ? 0.447 10.095 14.274 1.00 41.16 97 VAL A N 1
ATOM 772 C CA . VAL A 1 97 ? 1.556 10.769 13.585 1.00 41.16 97 VAL A CA 1
ATOM 773 C C . VAL A 1 97 ? 1.227 11.168 12.133 1.00 41.16 97 VAL A C 1
ATOM 775 O O . VAL A 1 97 ? 1.744 12.172 11.643 1.00 41.16 97 VAL A O 1
ATOM 778 N N . LEU A 1 98 ? 0.352 10.435 11.436 1.00 46.34 98 LEU A N 1
ATOM 779 C CA . LEU A 1 98 ? 0.000 10.692 10.033 1.00 46.34 98 LEU A CA 1
ATOM 780 C C . LEU A 1 98 ? -1.521 10.798 9.925 1.00 46.34 98 LEU A C 1
ATOM 782 O O . LEU A 1 98 ? -2.208 9.830 9.614 1.00 46.34 98 LEU A O 1
ATOM 786 N N . GLY A 1 99 ? -2.052 11.983 10.235 1.00 43.97 99 GLY A N 1
ATOM 787 C CA . GLY A 1 99 ? -3.464 12.274 10.002 1.00 43.97 99 GLY A CA 1
ATOM 788 C C . GLY A 1 99 ? -3.748 12.172 8.509 1.00 43.97 99 GLY A C 1
ATOM 789 O O . GLY A 1 99 ? -3.189 12.947 7.737 1.00 43.97 99 GLY A O 1
ATOM 790 N N . LEU A 1 100 ? -4.562 11.204 8.105 1.00 53.09 100 LEU A N 1
ATOM 791 C CA . LEU A 1 100 ? -5.105 11.128 6.754 1.00 53.09 100 LEU A CA 1
ATOM 792 C C . LEU A 1 100 ? -6.442 11.891 6.723 1.00 53.09 100 LEU A C 1
ATOM 794 O O . LEU A 1 100 ? -6.872 12.435 7.742 1.00 53.09 100 LEU A O 1
ATOM 798 N N . ALA A 1 101 ? -6.992 12.083 5.525 1.00 48.59 101 ALA A N 1
ATOM 799 C CA . ALA A 1 101 ? -8.004 13.094 5.229 1.00 48.59 101 ALA A CA 1
ATOM 800 C C . ALA A 1 101 ? -9.184 13.135 6.223 1.00 48.59 101 ALA A C 1
ATOM 802 O O . ALA A 1 101 ? -9.713 12.112 6.644 1.00 48.59 101 ALA A O 1
ATOM 803 N N . LYS A 1 102 ? -9.625 14.357 6.549 1.00 47.19 102 LYS A N 1
ATOM 804 C CA . LYS A 1 102 ? -10.674 14.651 7.542 1.00 47.19 102 LYS A CA 1
ATOM 805 C C . LYS A 1 102 ? -12.050 14.046 7.202 1.00 47.19 102 LYS A C 1
ATOM 807 O O . LYS A 1 102 ? -12.865 13.905 8.107 1.00 47.19 102 LYS A O 1
ATOM 812 N N . ASP A 1 103 ? -12.266 13.663 5.941 1.00 55.19 103 ASP A N 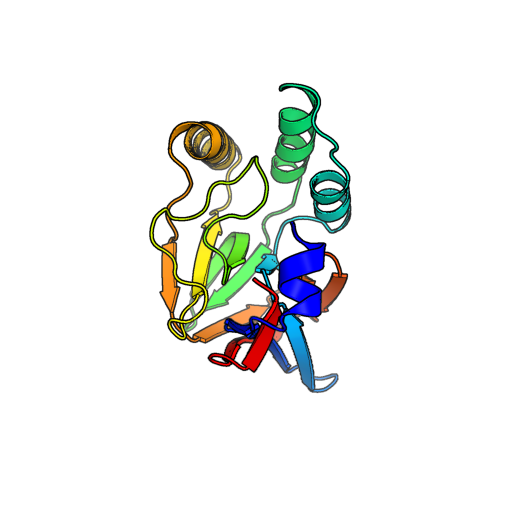1
ATOM 813 C CA . ASP A 1 103 ? -13.587 13.349 5.384 1.00 55.19 103 ASP A CA 1
ATOM 814 C C . ASP A 1 103 ? -13.730 11.915 4.829 1.00 55.19 103 ASP A C 1
ATOM 816 O O . ASP A 1 103 ? -14.726 11.629 4.169 1.00 55.19 103 ASP A O 1
ATOM 820 N N . SER A 1 104 ? -12.778 10.994 5.046 1.00 61.22 104 SER A N 1
ATOM 821 C CA . SER A 1 104 ? -12.936 9.635 4.489 1.00 61.22 104 SER A CA 1
ATOM 822 C C . SER A 1 104 ? -13.959 8.810 5.277 1.00 61.22 104 SER A C 1
ATOM 824 O O . SER A 1 104 ? -13.985 8.852 6.516 1.00 61.22 104 SER A O 1
ATOM 826 N N . THR A 1 105 ? -14.721 7.976 4.578 1.00 73.56 105 THR A N 1
ATOM 827 C CA . THR A 1 105 ? -15.769 7.143 5.166 1.00 73.56 105 THR A CA 1
ATOM 828 C C . THR A 1 105 ? -15.426 5.666 4.989 1.00 73.56 105 THR A C 1
ATOM 830 O O . THR A 1 105 ? -15.291 5.194 3.878 1.00 73.56 105 THR A O 1
ATOM 833 N N . VAL A 1 106 ? -15.364 4.897 6.081 1.00 82.50 106 VAL A N 1
ATOM 834 C CA . VAL A 1 106 ? -14.938 3.474 6.078 1.00 82.50 106 VAL A CA 1
ATOM 835 C C . VAL A 1 106 ? -15.886 2.497 5.353 1.00 82.50 106 VAL A C 1
ATOM 837 O O . VAL A 1 106 ? -15.756 1.282 5.511 1.00 82.50 106 VAL A O 1
ATOM 840 N N . ASN A 1 107 ? -16.932 3.000 4.695 1.00 84.44 107 ASN A N 1
ATOM 841 C CA . ASN A 1 107 ? -17.992 2.197 4.084 1.00 84.44 107 ASN A CA 1
ATOM 842 C C . ASN A 1 107 ? -18.613 2.814 2.813 1.00 84.44 107 ASN A C 1
ATOM 844 O O . ASN A 1 107 ? -19.790 2.546 2.512 1.00 84.44 107 ASN A O 1
ATOM 848 N N . ASP A 1 108 ? -17.870 3.679 2.118 1.00 88.44 108 ASP A N 1
ATOM 849 C CA . ASP A 1 108 ? -18.299 4.382 0.900 1.00 88.44 108 ASP A CA 1
ATOM 850 C C . ASP A 1 108 ? -17.916 3.662 -0.408 1.00 88.44 108 ASP A C 1
ATOM 852 O O . ASP A 1 108 ? -18.354 4.072 -1.482 1.00 88.44 108 ASP A O 1
ATOM 856 N N . GLY A 1 109 ? -17.199 2.540 -0.324 1.00 89.94 109 GLY A N 1
ATOM 857 C CA . GLY A 1 109 ? -16.718 1.765 -1.463 1.00 89.94 109 GLY A CA 1
ATOM 858 C C . GLY A 1 109 ? -15.485 2.367 -2.135 1.00 89.94 109 GLY A C 1
ATOM 859 O O . GLY A 1 109 ? -15.162 1.965 -3.253 1.00 89.94 109 GLY A O 1
ATOM 860 N N . LEU A 1 110 ? -14.810 3.323 -1.495 1.00 91.62 110 LEU A N 1
ATOM 861 C CA . LEU A 1 110 ? -13.630 4.005 -2.013 1.00 91.62 110 LEU A CA 1
ATOM 862 C C . LEU A 1 110 ? -12.451 3.869 -1.047 1.00 91.62 110 LEU A C 1
ATOM 864 O O . LEU A 1 110 ? -12.589 3.528 0.121 1.00 91.62 110 LEU A O 1
ATOM 868 N N . PHE A 1 111 ? -11.258 4.152 -1.557 1.00 90.50 111 PHE A N 1
ATOM 869 C CA . PHE A 1 111 ? -10.066 4.315 -0.741 1.00 90.50 111 PHE A CA 1
ATOM 870 C C . PHE A 1 111 ? -9.238 5.504 -1.195 1.00 90.50 111 PHE A C 1
ATOM 872 O O . PHE A 1 111 ? -9.249 5.919 -2.362 1.00 90.50 111 PHE A O 1
ATOM 879 N N . GLU A 1 112 ? -8.449 6.017 -0.265 1.00 86.88 112 GLU A N 1
ATOM 880 C CA . GLU A 1 112 ? -7.535 7.120 -0.490 1.00 86.88 112 GLU A CA 1
ATOM 881 C C . GLU A 1 112 ? -6.116 6.623 -0.759 1.00 86.88 112 GLU A C 1
ATOM 883 O O . GLU A 1 112 ? -5.581 5.767 -0.054 1.00 86.88 112 GLU A O 1
ATOM 888 N N . ILE A 1 113 ? -5.473 7.221 -1.759 1.00 87.38 113 ILE A N 1
ATOM 889 C CA . ILE A 1 113 ? -4.076 6.989 -2.113 1.00 87.38 113 ILE A CA 1
ATOM 890 C C . ILE A 1 113 ? -3.256 8.204 -1.692 1.00 87.38 113 ILE A C 1
ATOM 892 O O . ILE A 1 113 ? -3.501 9.327 -2.134 1.00 87.38 113 ILE A O 1
ATOM 896 N N . PHE A 1 114 ? -2.234 7.961 -0.883 1.00 82.56 114 PHE A N 1
ATOM 897 C CA . PHE A 1 114 ? -1.236 8.928 -0.452 1.00 82.56 114 PHE A CA 1
ATOM 898 C C . PHE A 1 114 ? 0.097 8.545 -1.082 1.00 82.56 114 PHE A C 1
ATOM 900 O O . PHE A 1 114 ? 0.829 7.702 -0.566 1.00 82.56 114 PHE A O 1
ATOM 907 N N . ALA A 1 115 ? 0.386 9.145 -2.233 1.00 84.94 115 ALA A N 1
ATOM 908 C CA . ALA A 1 115 ? 1.628 8.923 -2.961 1.00 84.94 115 ALA A CA 1
ATOM 909 C C . ALA A 1 115 ? 2.622 10.051 -2.660 1.00 84.94 115 ALA A C 1
ATOM 911 O O . ALA A 1 115 ? 2.363 11.218 -2.963 1.00 84.94 115 ALA A O 1
ATOM 912 N N . LEU A 1 116 ? 3.758 9.703 -2.057 1.00 80.62 116 LEU A N 1
ATOM 913 C CA . LEU A 1 116 ? 4.847 10.625 -1.766 1.00 80.62 116 LEU A CA 1
ATOM 914 C C . LEU A 1 116 ? 5.909 10.530 -2.871 1.00 80.62 116 LEU A C 1
ATOM 916 O O . LEU A 1 116 ? 6.484 9.453 -3.051 1.00 80.62 116 LEU A O 1
ATOM 920 N N . PRO A 1 117 ? 6.194 11.620 -3.606 1.00 83.19 117 PRO A N 1
ATOM 921 C CA . PRO A 1 117 ? 7.267 11.650 -4.591 1.00 83.19 117 PRO A CA 1
ATOM 922 C C . PRO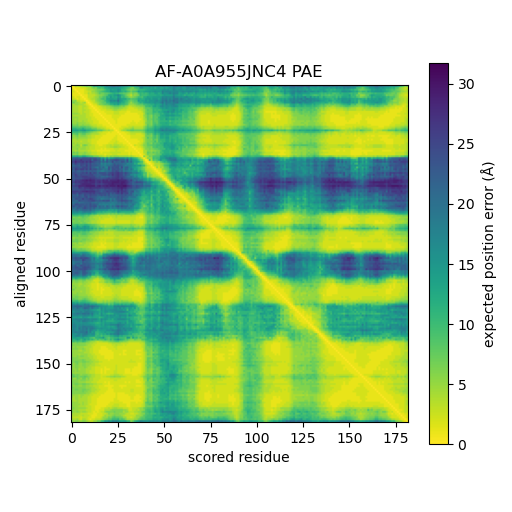 A 1 117 ? 8.646 11.484 -3.926 1.00 83.19 117 PRO A C 1
ATOM 924 O O . PRO A 1 117 ? 8.790 11.723 -2.720 1.00 83.19 117 PRO A O 1
ATOM 927 N N . PRO A 1 118 ? 9.674 11.097 -4.699 1.00 82.50 118 PRO A N 1
ATOM 928 C CA . PRO A 1 118 ? 11.049 11.051 -4.222 1.00 82.50 118 PRO A CA 1
ATOM 929 C C . PRO A 1 118 ? 11.526 12.445 -3.790 1.00 82.50 118 PRO A C 1
ATOM 931 O O . PRO A 1 118 ? 11.172 13.462 -4.385 1.00 82.50 118 PRO A O 1
ATOM 934 N N . GLY A 1 119 ? 12.374 12.492 -2.759 1.00 75.62 119 GLY A N 1
ATOM 935 C CA . GLY A 1 119 ? 13.060 13.719 -2.346 1.00 75.62 119 GLY A CA 1
ATOM 936 C C . GLY A 1 119 ? 12.987 14.004 -0.847 1.00 75.62 119 GLY A C 1
ATOM 937 O O . GLY A 1 119 ? 11.920 14.166 -0.256 1.00 75.62 119 GLY A O 1
ATOM 938 N N . LYS A 1 120 ? 14.160 14.150 -0.221 1.00 65.69 120 LYS A N 1
ATOM 939 C CA . LYS A 1 120 ? 14.295 14.334 1.235 1.00 65.69 120 LYS A CA 1
ATOM 940 C C . LYS A 1 120 ? 13.696 15.646 1.752 1.00 65.69 120 LYS A C 1
ATOM 942 O O . LYS A 1 120 ? 13.111 15.663 2.831 1.00 65.69 120 LYS A O 1
ATOM 947 N N . ALA A 1 121 ? 13.806 16.730 0.981 1.00 64.19 121 ALA A N 1
ATOM 948 C CA . ALA A 1 121 ? 13.249 18.032 1.355 1.00 64.19 121 ALA A CA 1
ATOM 949 C C . ALA A 1 121 ? 11.711 18.034 1.321 1.00 64.19 121 ALA A C 1
ATOM 951 O O . ALA A 1 121 ? 11.071 18.557 2.233 1.00 64.19 121 ALA A O 1
ATOM 952 N N . PHE A 1 122 ? 11.121 17.386 0.310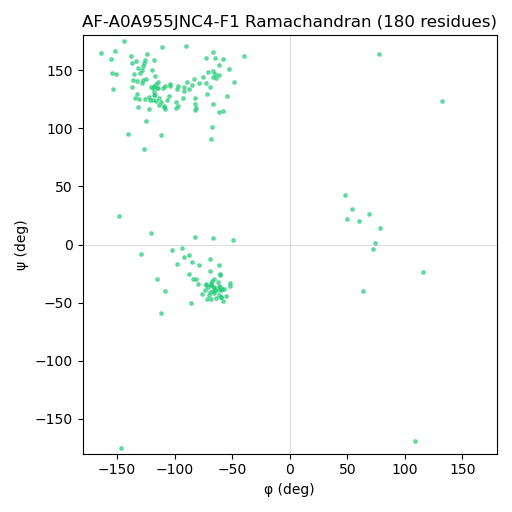 1.00 65.31 122 PHE A N 1
ATOM 953 C CA . PHE A 1 122 ? 9.671 17.235 0.204 1.00 65.31 122 PHE A CA 1
ATOM 954 C C . PHE A 1 122 ? 9.121 16.391 1.358 1.00 65.31 122 PHE A C 1
ATOM 956 O O . PHE A 1 122 ? 8.172 16.804 2.021 1.00 65.31 122 PHE A O 1
ATOM 963 N N . MET A 1 123 ? 9.772 15.263 1.664 1.00 64.62 123 MET A N 1
ATOM 964 C CA . MET A 1 123 ? 9.409 14.418 2.805 1.00 64.62 123 MET A CA 1
ATOM 965 C C . MET A 1 123 ? 9.392 15.180 4.132 1.00 64.62 123 MET A C 1
ATOM 967 O O . MET A 1 123 ? 8.455 15.027 4.911 1.00 64.62 123 MET A O 1
ATOM 971 N N . LEU A 1 124 ? 10.398 16.021 4.390 1.00 63.25 124 LEU A N 1
ATOM 972 C CA . LEU A 1 124 ? 10.458 16.800 5.626 1.00 63.25 124 LEU A CA 1
ATOM 973 C C . LEU A 1 124 ? 9.303 17.812 5.721 1.00 63.25 124 LEU A C 1
ATOM 975 O O . LEU A 1 124 ? 8.701 17.961 6.783 1.00 63.25 124 LEU A O 1
ATOM 979 N N . GLY A 1 125 ? 8.938 18.457 4.609 1.00 60.56 125 GLY A N 1
ATOM 980 C CA . GLY A 1 125 ? 7.775 19.348 4.552 1.00 60.56 125 GLY A CA 1
ATOM 981 C C . GLY A 1 125 ? 6.443 18.617 4.763 1.00 60.56 125 GLY A C 1
ATOM 982 O O . GLY A 1 125 ? 5.583 19.096 5.502 1.00 60.56 125 GLY A O 1
ATOM 983 N N . VAL A 1 126 ? 6.287 17.434 4.165 1.00 62.75 126 VAL A N 1
ATOM 984 C CA . VAL A 1 126 ? 5.121 16.542 4.328 1.00 62.75 126 VAL A CA 1
ATOM 985 C C . VAL A 1 126 ? 4.944 16.132 5.784 1.00 62.75 126 VAL A C 1
ATOM 987 O O . VAL A 1 126 ? 3.840 16.218 6.306 1.00 62.75 126 VAL A O 1
ATOM 990 N N . ILE A 1 127 ? 6.036 15.756 6.441 1.00 59.44 127 ILE A N 1
ATOM 991 C CA . ILE A 1 127 ? 6.106 15.408 7.863 1.00 59.44 127 ILE A CA 1
ATOM 992 C C . ILE A 1 127 ? 5.629 16.556 8.763 1.00 59.44 127 ILE A C 1
ATOM 994 O O . ILE A 1 127 ? 4.808 16.367 9.660 1.00 59.44 127 ILE A O 1
ATOM 998 N N . VAL A 1 128 ? 6.132 17.770 8.527 1.00 59.97 128 VAL A N 1
ATOM 999 C CA . VAL A 1 128 ? 5.764 18.943 9.335 1.00 59.97 128 VAL A CA 1
ATOM 1000 C C . VAL A 1 128 ? 4.292 19.297 9.114 1.00 59.97 128 VAL A C 1
ATOM 1002 O O . VAL A 1 128 ? 3.563 19.614 10.058 1.00 59.97 128 VAL A O 1
ATOM 1005 N N . LYS A 1 129 ? 3.823 19.196 7.867 1.00 59.62 129 LYS A N 1
ATOM 1006 C CA . LYS A 1 129 ? 2.432 19.472 7.502 1.00 59.62 129 LYS A CA 1
ATOM 1007 C C . LYS A 1 129 ? 1.468 18.400 8.014 1.00 59.62 129 LYS A C 1
ATOM 1009 O O . LYS A 1 129 ? 0.370 18.738 8.445 1.00 59.62 129 LYS A O 1
ATOM 1014 N N . SER A 1 130 ? 1.865 17.128 8.030 1.00 57.94 130 SER A N 1
ATOM 1015 C CA . SER A 1 130 ? 1.034 16.030 8.537 1.00 57.94 130 SER A CA 1
ATOM 1016 C C . SER A 1 130 ? 0.786 16.152 10.036 1.00 57.94 130 SER A C 1
ATOM 1018 O O . SER A 1 130 ? -0.329 15.897 10.486 1.00 57.94 130 SER A O 1
ATOM 1020 N N . ALA A 1 131 ? 1.791 16.601 10.793 1.00 55.53 131 ALA A N 1
ATOM 1021 C CA . ALA A 1 131 ? 1.687 16.822 12.233 1.00 55.53 131 ALA A CA 1
ATOM 1022 C C . ALA A 1 131 ? 0.775 18.007 12.606 1.00 55.53 131 ALA A C 1
ATOM 1024 O O . ALA A 1 131 ? 0.266 18.058 13.723 1.00 55.53 131 ALA A O 1
ATOM 1025 N N . THR A 1 132 ? 0.571 18.957 11.688 1.00 54.41 132 THR A N 1
ATOM 1026 C CA . THR A 1 132 ? -0.148 20.216 11.954 1.00 54.41 132 THR A CA 1
ATOM 1027 C C . THR A 1 132 ? -1.531 20.285 11.305 1.00 54.41 132 THR A C 1
ATOM 1029 O O . THR A 1 132 ? -2.469 20.776 11.926 1.00 54.41 132 THR A O 1
ATOM 1032 N N . VAL A 1 133 ? -1.679 19.798 10.069 1.00 55.22 133 VAL A N 1
ATOM 1033 C CA . VAL A 1 133 ? -2.889 19.979 9.239 1.00 55.22 133 VAL A CA 1
ATOM 1034 C C . VAL A 1 133 ? -3.417 18.651 8.670 1.00 55.22 133 VAL A C 1
ATOM 1036 O O . VAL A 1 133 ? -4.510 18.609 8.109 1.00 55.22 133 VAL A O 1
ATOM 1039 N N . GLY A 1 134 ? -2.677 17.551 8.836 1.00 54.94 134 GLY A N 1
ATOM 1040 C CA . GLY A 1 134 ? -2.963 16.279 8.170 1.00 54.94 134 GLY A CA 1
ATOM 1041 C C . GLY A 1 134 ? -2.519 16.262 6.701 1.00 54.94 134 GLY A C 1
ATOM 1042 O O . GLY A 1 134 ? -2.205 17.289 6.091 1.00 54.94 134 GLY A O 1
ATOM 1043 N N . LEU A 1 135 ? -2.445 15.065 6.130 1.00 62.25 135 LEU A N 1
ATOM 1044 C CA . LEU A 1 135 ? -2.087 14.814 4.739 1.00 62.25 135 LEU A CA 1
ATOM 1045 C C . LEU A 1 135 ? -3.337 14.761 3.872 1.00 62.25 135 LEU A C 1
ATOM 1047 O O . LEU A 1 135 ? -4.328 14.117 4.210 1.00 62.25 135 LEU A O 1
ATOM 1051 N N . ARG A 1 136 ? -3.267 15.423 2.717 1.00 65.19 136 ARG A N 1
ATOM 1052 C CA . ARG A 1 136 ? -4.262 15.255 1.658 1.00 65.19 136 ARG A CA 1
ATOM 1053 C C . ARG A 1 136 ? -3.871 14.055 0.809 1.00 65.19 136 ARG A C 1
ATOM 1055 O O . ARG A 1 136 ? -2.694 13.901 0.484 1.00 65.19 136 ARG A O 1
ATOM 1062 N N . TYR A 1 137 ? -4.854 13.234 0.460 1.00 68.06 137 TYR A N 1
ATOM 1063 C CA . TYR A 1 137 ? -4.652 12.171 -0.513 1.00 68.06 137 TYR A CA 1
ATOM 1064 C C . TYR A 1 137 ? -4.389 12.782 -1.888 1.00 68.06 137 TYR A C 1
ATOM 1066 O O . TYR A 1 137 ? -4.873 13.871 -2.206 1.00 68.06 137 TYR A O 1
ATOM 1074 N N . THR A 1 138 ? -3.609 12.088 -2.706 1.00 77.00 138 THR A N 1
ATOM 1075 C CA . THR A 1 138 ? -3.395 12.458 -4.107 1.00 77.00 138 THR A CA 1
ATOM 1076 C C . THR A 1 138 ? -4.536 11.979 -4.995 1.00 77.00 138 THR A C 1
ATOM 1078 O O . THR A 1 138 ? -4.825 12.617 -6.004 1.00 77.00 138 THR A O 1
ATOM 1081 N N . LYS A 1 139 ? -5.196 10.875 -4.630 1.00 85.12 139 LYS A N 1
ATOM 1082 C CA . LYS A 1 139 ? -6.321 10.301 -5.378 1.00 85.12 139 LYS A CA 1
ATOM 1083 C C . LYS A 1 139 ? -7.284 9.563 -4.443 1.00 85.12 139 LYS A C 1
ATOM 1085 O O . LYS A 1 139 ? -6.826 8.952 -3.485 1.00 85.12 139 LYS A O 1
ATOM 1090 N N . GLN A 1 140 ? -8.578 9.584 -4.753 1.00 89.31 140 GLN A N 1
ATOM 1091 C CA . GLN A 1 140 ? -9.596 8.707 -4.163 1.00 89.31 140 GLN A CA 1
ATOM 1092 C C . GLN A 1 140 ? -10.200 7.854 -5.288 1.00 89.31 140 GLN A C 1
ATOM 1094 O O . GLN A 1 140 ? -10.470 8.379 -6.371 1.00 89.31 140 GLN A O 1
ATOM 1099 N N . THR A 1 141 ? -10.306 6.540 -5.096 1.00 93.56 141 THR A N 1
ATOM 1100 C CA . THR A 1 141 ? -10.750 5.596 -6.138 1.00 93.56 141 THR A CA 1
ATOM 1101 C C . THR A 1 141 ? -11.151 4.257 -5.516 1.00 93.56 141 THR A C 1
ATOM 1103 O O . THR A 1 141 ? -10.784 3.966 -4.388 1.00 93.56 141 THR A O 1
ATOM 1106 N N . ASP A 1 142 ? -11.858 3.418 -6.264 1.00 95.06 142 ASP A N 1
ATOM 1107 C CA . ASP A 1 142 ? -12.201 2.027 -5.919 1.00 95.06 142 ASP A CA 1
ATOM 1108 C C . ASP A 1 142 ? -11.176 0.992 -6.433 1.00 95.06 142 ASP A C 1
ATOM 1110 O O . ASP A 1 142 ? -11.226 -0.194 -6.093 1.00 95.06 142 ASP A O 1
ATOM 1114 N N . LYS A 1 143 ? -10.246 1.425 -7.293 1.00 96.88 143 LYS A N 1
ATOM 1115 C CA . LYS A 1 143 ? -9.281 0.564 -7.970 1.00 96.88 143 LYS A CA 1
ATOM 1116 C C . LYS A 1 143 ? -8.002 1.300 -8.341 1.00 96.88 143 LYS A C 1
ATOM 1118 O O . LYS A 1 143 ? -8.006 2.364 -8.961 1.00 96.88 143 LYS A O 1
ATOM 1123 N N . TYR A 1 144 ? -6.877 0.663 -8.049 1.00 96.38 144 TYR A N 1
ATOM 1124 C CA . TYR A 1 144 ? -5.550 1.161 -8.365 1.00 96.38 144 TYR A CA 1
ATOM 1125 C C . TYR A 1 144 ? -4.694 0.049 -8.960 1.00 96.38 144 TYR A C 1
ATOM 1127 O O . TYR A 1 144 ? -4.593 -1.037 -8.394 1.00 96.38 144 TYR A O 1
ATOM 1135 N N . VAL A 1 145 ? -4.116 0.295 -10.135 1.00 97.69 145 VAL A N 1
ATOM 1136 C CA . VAL A 1 145 ? -3.402 -0.728 -10.907 1.00 97.69 145 VAL A CA 1
ATOM 1137 C C . VAL A 1 145 ? -2.064 -0.182 -11.363 1.00 97.69 145 VAL A C 1
ATOM 1139 O O . VAL A 1 145 ? -2.008 0.878 -11.984 1.00 97.69 145 VAL A O 1
ATOM 1142 N N . PHE A 1 146 ? -1.007 -0.940 -11.103 1.00 97.88 146 PHE A N 1
ATOM 1143 C CA . PHE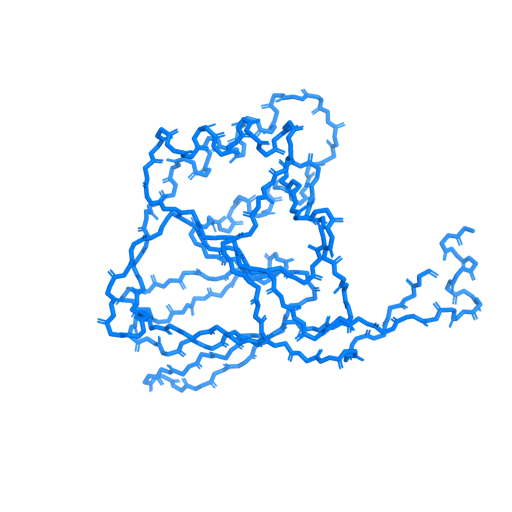 A 1 146 ? 0.344 -0.615 -11.539 1.00 97.88 146 PHE A CA 1
ATOM 1144 C C . PHE A 1 146 ? 1.175 -1.883 -11.727 1.00 97.88 146 PHE A C 1
ATOM 1146 O O . PHE A 1 146 ? 0.793 -2.970 -11.291 1.00 97.88 146 PHE A O 1
ATOM 1153 N N . LYS A 1 147 ? 2.330 -1.744 -12.375 1.00 98.06 147 LYS A N 1
ATOM 1154 C CA . LYS A 1 147 ? 3.328 -2.809 -12.492 1.00 98.06 147 LYS A CA 1
ATOM 1155 C C . LYS A 1 147 ? 4.547 -2.488 -11.639 1.00 98.06 147 LYS A C 1
ATOM 1157 O O . LYS A 1 147 ? 5.018 -1.351 -11.664 1.00 98.06 147 LYS A O 1
ATOM 1162 N N . THR A 1 148 ? 5.077 -3.463 -10.912 1.00 97.19 148 THR A N 1
ATOM 1163 C CA . THR A 1 148 ? 6.371 -3.304 -10.237 1.00 97.19 148 THR A CA 1
ATOM 1164 C C . THR A 1 148 ? 7.505 -3.329 -11.260 1.00 97.19 148 THR A C 1
ATOM 1166 O O . THR A 1 148 ? 7.492 -4.134 -12.191 1.00 97.19 148 THR A O 1
ATOM 1169 N N . VAL A 1 149 ? 8.504 -2.457 -11.097 1.00 97.00 149 VAL A N 1
ATOM 1170 C CA . VAL A 1 149 ? 9.737 -2.524 -11.903 1.00 97.00 149 VAL A CA 1
ATOM 1171 C C . VAL A 1 149 ? 10.726 -3.498 -11.270 1.00 97.00 149 VAL A C 1
ATOM 1173 O O . VAL A 1 149 ? 11.197 -4.420 -11.925 1.00 97.00 149 VAL A O 1
ATOM 1176 N N . ASN A 1 150 ? 10.980 -3.333 -9.973 1.00 95.19 150 ASN A N 1
ATOM 1177 C CA . ASN A 1 150 ? 11.851 -4.192 -9.175 1.00 95.19 150 ASN A CA 1
ATOM 1178 C C . ASN A 1 150 ? 11.032 -4.996 -8.160 1.00 95.19 150 ASN A C 1
ATOM 1180 O O . ASN A 1 150 ? 9.850 -4.718 -7.951 1.00 95.19 150 ASN A O 1
ATOM 1184 N N . LYS A 1 151 ? 11.669 -5.972 -7.500 1.00 94.50 151 LYS A N 1
ATOM 1185 C CA . LYS A 1 151 ? 11.080 -6.633 -6.329 1.00 94.50 151 LYS A CA 1
ATOM 1186 C C . LYS A 1 151 ? 10.697 -5.563 -5.304 1.00 94.50 151 LYS A C 1
ATOM 1188 O O . LYS A 1 151 ? 11.534 -4.732 -4.951 1.00 94.50 151 LYS A O 1
ATOM 1193 N N . GLN A 1 152 ? 9.453 -5.592 -4.841 1.00 93.31 152 GLN A N 1
ATOM 1194 C CA . GLN A 1 152 ? 8.888 -4.543 -4.007 1.00 93.31 152 GLN A CA 1
ATOM 1195 C C . GLN A 1 152 ? 8.195 -5.148 -2.781 1.00 93.31 152 GLN A C 1
ATOM 1197 O O . GLN A 1 152 ? 7.216 -5.876 -2.947 1.00 93.31 152 GLN A O 1
ATOM 1202 N N . PRO A 1 153 ? 8.641 -4.844 -1.551 1.00 91.81 153 PRO A N 1
ATOM 1203 C CA . PRO A 1 153 ? 7.880 -5.206 -0.366 1.00 91.81 153 PRO A CA 1
ATOM 1204 C C . PRO A 1 153 ? 6.567 -4.419 -0.311 1.00 91.81 153 PRO A C 1
ATOM 1206 O O . PRO A 1 153 ? 6.516 -3.235 -0.678 1.00 91.81 153 PRO A O 1
ATOM 1209 N N . VAL A 1 154 ? 5.524 -5.081 0.179 1.00 91.75 154 VAL A N 1
ATOM 1210 C CA . VAL A 1 154 ? 4.216 -4.503 0.483 1.00 91.75 154 VAL A CA 1
ATOM 1211 C C . VAL A 1 154 ? 3.818 -4.867 1.907 1.00 91.75 154 VAL A C 1
ATOM 1213 O O . VAL A 1 154 ? 4.025 -5.999 2.341 1.00 91.75 154 VAL A O 1
ATOM 1216 N N . GLN A 1 155 ? 3.241 -3.910 2.624 1.00 87.69 155 GLN A N 1
ATOM 1217 C CA . GLN A 1 155 ? 2.723 -4.101 3.972 1.00 87.69 155 GLN A CA 1
ATOM 1218 C C . GLN A 1 155 ? 1.196 -4.032 3.973 1.00 87.69 155 GLN A C 1
ATOM 1220 O O . GLN A 1 155 ? 0.625 -3.131 3.365 1.00 87.69 155 GLN A O 1
ATOM 1225 N N . LEU A 1 156 ? 0.550 -4.969 4.657 1.00 88.88 156 LEU A N 1
ATOM 1226 C CA . LEU A 1 156 ? -0.893 -5.066 4.845 1.00 88.88 156 LEU A CA 1
ATOM 1227 C C . LEU A 1 156 ? -1.156 -5.117 6.347 1.00 88.88 156 LEU A C 1
ATOM 1229 O O . LEU A 1 156 ? -0.820 -6.107 6.988 1.00 88.88 156 LEU A O 1
ATOM 1233 N N . ASP A 1 157 ? -1.660 -4.025 6.921 1.00 83.75 157 ASP A N 1
ATOM 1234 C CA . ASP A 1 157 ? -1.971 -3.905 8.359 1.00 83.75 157 ASP A CA 1
ATOM 1235 C C . ASP A 1 157 ? -0.857 -4.333 9.343 1.00 83.75 157 ASP A C 1
ATOM 1237 O O . ASP A 1 157 ? -1.119 -4.607 10.510 1.00 83.75 157 ASP A O 1
ATOM 1241 N N . GLY A 1 158 ? 0.408 -4.354 8.908 1.00 77.44 158 GLY A N 1
ATOM 1242 C CA . GLY A 1 158 ? 1.543 -4.805 9.728 1.00 77.44 158 GLY A CA 1
ATOM 1243 C C . GLY A 1 158 ? 2.236 -6.062 9.209 1.00 77.44 158 GLY A C 1
ATOM 1244 O O . GLY A 1 158 ? 3.420 -6.249 9.481 1.00 77.44 158 GLY A O 1
ATOM 1245 N N . GLU A 1 159 ? 1.548 -6.886 8.422 1.00 81.88 159 GLU A N 1
ATOM 1246 C CA . GLU A 1 159 ? 2.137 -8.056 7.770 1.00 81.88 159 GLU A CA 1
ATOM 1247 C C . GLU A 1 159 ? 2.832 -7.662 6.472 1.00 81.88 159 GLU A C 1
ATOM 1249 O O . GLU A 1 159 ? 2.351 -6.802 5.736 1.00 81.88 159 GLU A O 1
ATOM 1254 N N . VAL A 1 160 ? 3.966 -8.293 6.171 1.00 85.00 160 VAL A N 1
ATOM 1255 C CA . VAL A 1 160 ? 4.794 -7.922 5.020 1.00 85.00 160 VAL A CA 1
ATOM 1256 C C . VAL A 1 160 ? 4.918 -9.072 4.045 1.00 85.00 160 VAL A C 1
ATOM 1258 O O . VAL A 1 160 ? 5.214 -10.204 4.420 1.00 85.00 160 VAL A O 1
ATOM 1261 N N . PHE A 1 161 ? 4.748 -8.738 2.771 1.00 91.38 161 PHE A N 1
ATOM 1262 C CA . PHE A 1 161 ? 4.866 -9.649 1.647 1.00 91.38 161 PHE A CA 1
ATOM 1263 C C . PHE A 1 161 ? 5.836 -9.083 0.617 1.00 91.38 161 PHE A C 1
ATOM 1265 O O . PHE A 1 161 ? 5.992 -7.871 0.473 1.00 91.38 161 PHE A O 1
ATOM 1272 N N . ASP A 1 162 ? 6.451 -9.975 -0.147 1.00 92.56 162 ASP A N 1
ATOM 1273 C CA . ASP A 1 162 ? 7.308 -9.612 -1.265 1.00 92.56 162 ASP A CA 1
ATOM 1274 C C . ASP A 1 162 ? 6.540 -9.712 -2.584 1.00 92.56 162 ASP A C 1
ATOM 1276 O O . ASP A 1 162 ? 6.045 -10.779 -2.955 1.00 92.56 162 ASP A O 1
ATOM 1280 N N . ILE A 1 163 ? 6.482 -8.610 -3.331 1.00 95.69 163 ILE A N 1
ATOM 1281 C CA . ILE A 1 163 ? 5.980 -8.596 -4.704 1.00 95.69 163 ILE A CA 1
ATOM 1282 C C . ILE A 1 163 ? 7.168 -8.793 -5.655 1.00 95.69 163 ILE A C 1
ATOM 1284 O O . ILE A 1 163 ? 8.138 -8.032 -5.574 1.00 95.69 163 ILE A O 1
ATOM 1288 N N . PRO A 1 164 ? 7.124 -9.779 -6.571 1.00 96.69 164 PRO A N 1
ATOM 1289 C CA . PRO A 1 164 ? 8.156 -9.946 -7.590 1.00 96.69 164 PRO A CA 1
ATOM 1290 C C . PRO A 1 164 ? 8.329 -8.696 -8.464 1.00 96.69 164 PRO A C 1
ATOM 1292 O O . PRO A 1 164 ? 7.425 -7.868 -8.582 1.00 96.69 164 PRO A O 1
ATOM 1295 N N . ALA A 1 165 ? 9.485 -8.575 -9.115 1.00 96.50 165 ALA A N 1
ATOM 1296 C CA . ALA A 1 165 ? 9.654 -7.620 -10.206 1.00 96.50 165 ALA A CA 1
ATOM 1297 C C . ALA A 1 165 ? 8.685 -7.945 -11.353 1.00 96.50 165 ALA A C 1
ATOM 1299 O O . ALA A 1 165 ? 8.290 -9.100 -11.523 1.00 96.50 165 ALA A O 1
ATOM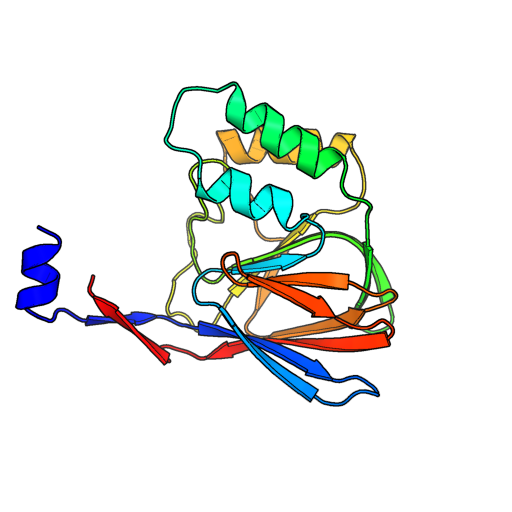 1300 N N . ASN A 1 166 ? 8.330 -6.942 -12.157 1.00 96.94 166 ASN A N 1
ATOM 1301 C CA . ASN A 1 166 ? 7.492 -7.109 -13.345 1.00 96.94 166 ASN A CA 1
ATOM 1302 C C . ASN A 1 166 ? 6.085 -7.681 -13.059 1.00 96.94 166 ASN A C 1
ATOM 1304 O O . ASN A 1 166 ? 5.428 -8.189 -13.969 1.00 96.94 166 ASN A O 1
ATOM 1308 N N . ALA A 1 167 ? 5.597 -7.582 -11.821 1.00 98.06 167 ALA A N 1
ATOM 1309 C CA . ALA A 1 167 ? 4.295 -8.099 -11.419 1.00 98.06 167 ALA A CA 1
ATOM 1310 C C . ALA A 1 167 ? 3.198 -7.050 -11.626 1.00 98.06 167 ALA A C 1
ATOM 1312 O O . ALA A 1 167 ? 3.388 -5.869 -11.328 1.00 98.06 167 ALA A O 1
ATOM 1313 N N . LEU A 1 168 ? 2.033 -7.483 -12.105 1.00 98.38 168 LEU A N 1
ATOM 1314 C CA . LEU A 1 168 ? 0.835 -6.652 -12.170 1.00 98.38 168 LEU A CA 1
ATOM 1315 C C . LEU A 1 168 ? 0.161 -6.640 -10.797 1.00 98.38 168 LEU A C 1
ATOM 1317 O O . LEU A 1 168 ? -0.310 -7.672 -10.314 1.00 98.38 168 LEU A O 1
ATOM 1321 N N . VAL A 1 169 ? 0.082 -5.461 -10.195 1.00 98.38 169 VAL A N 1
ATOM 1322 C CA . VAL A 1 169 ? -0.551 -5.228 -8.901 1.00 98.38 169 VAL A CA 1
ATOM 1323 C C . VAL A 1 169 ? -1.887 -4.538 -9.123 1.00 98.38 169 VAL A C 1
ATOM 1325 O O . VAL A 1 169 ? -1.975 -3.523 -9.809 1.00 98.38 169 VAL A O 1
ATOM 1328 N N . THR A 1 170 ? -2.943 -5.095 -8.542 1.00 98.56 170 THR A N 1
ATOM 1329 C CA . THR A 1 170 ? -4.267 -4.474 -8.470 1.00 98.56 170 THR A CA 1
ATOM 1330 C C . THR A 1 170 ? -4.659 -4.348 -7.012 1.00 98.56 170 THR A C 1
ATOM 1332 O O . THR A 1 170 ? -4.841 -5.357 -6.334 1.00 98.56 170 THR A O 1
ATOM 1335 N N . VAL A 1 171 ? -4.821 -3.118 -6.552 1.00 97.94 171 VAL A N 1
ATOM 1336 C CA . VAL A 1 171 ? -5.461 -2.808 -5.280 1.00 97.94 171 VAL A CA 1
ATOM 1337 C C . VAL A 1 171 ? -6.908 -2.433 -5.556 1.00 97.94 171 VAL A C 1
ATOM 1339 O O . VAL A 1 171 ? -7.193 -1.694 -6.500 1.00 97.94 171 VAL A O 1
ATOM 1342 N N . GLY A 1 172 ? -7.817 -2.988 -4.773 1.00 97.69 172 GLY A N 1
ATOM 1343 C CA . GLY A 1 172 ? -9.236 -2.680 -4.848 1.00 97.69 172 GLY A CA 1
ATOM 1344 C C . GLY A 1 172 ? -9.877 -2.749 -3.472 1.00 97.69 172 GLY A C 1
ATOM 1345 O O . GLY A 1 172 ? -9.193 -2.980 -2.472 1.00 97.69 172 GLY A O 1
ATOM 1346 N N . ILE A 1 173 ? -11.192 -2.583 -3.438 1.00 96.06 173 ILE A N 1
ATOM 1347 C CA . ILE A 1 173 ? -11.972 -2.581 -2.206 1.00 96.06 173 ILE A CA 1
ATOM 1348 C C . ILE A 1 173 ? -13.244 -3.409 -2.359 1.00 96.06 173 ILE A C 1
ATOM 1350 O O . ILE A 1 173 ? -13.867 -3.435 -3.419 1.00 96.06 173 ILE A O 1
ATOM 1354 N N . GLU A 1 174 ? -13.597 -4.138 -1.307 1.00 95.69 174 GLU A N 1
ATOM 1355 C CA . GLU A 1 174 ? -14.853 -4.871 -1.193 1.00 95.69 174 GLU A CA 1
ATOM 1356 C C . GLU A 1 174 ? -15.747 -4.161 -0.181 1.00 95.69 174 GLU A C 1
ATOM 1358 O O . GLU A 1 174 ? -15.407 -4.043 0.999 1.00 95.69 174 GLU A O 1
ATOM 1363 N N . GLN A 1 175 ? -16.888 -3.668 -0.661 1.00 93.56 175 GLN A N 1
ATOM 1364 C CA . GLN A 1 175 ? -17.762 -2.816 0.128 1.00 93.56 175 GLN A CA 1
ATOM 1365 C C . GLN A 1 175 ? -18.481 -3.612 1.227 1.00 93.56 175 GLN A C 1
ATOM 1367 O O . GLN A 1 175 ? -19.108 -4.636 0.952 1.00 93.56 175 GLN A O 1
ATOM 1372 N N . ARG A 1 176 ? -18.428 -3.113 2.467 1.00 90.06 176 ARG A N 1
ATOM 1373 C CA . ARG A 1 176 ? -19.135 -3.612 3.657 1.00 90.06 176 ARG A CA 1
ATOM 1374 C C . ARG A 1 176 ? -18.902 -5.099 3.935 1.00 90.06 176 ARG A C 1
ATOM 1376 O O . ARG A 1 176 ? -19.778 -5.764 4.483 1.00 90.06 176 ARG A O 1
ATOM 1383 N N . ASN A 1 177 ? -17.730 -5.617 3.572 1.00 91.88 177 ASN A N 1
ATOM 1384 C CA . ASN A 1 177 ? -17.446 -7.047 3.660 1.00 91.88 177 ASN A CA 1
ATOM 1385 C C . ASN A 1 177 ? -16.961 -7.497 5.054 1.00 91.88 177 ASN A C 1
ATOM 1387 O O . ASN A 1 177 ? -16.975 -8.688 5.356 1.00 91.88 177 ASN A O 1
ATOM 1391 N N . LEU A 1 178 ? -16.562 -6.567 5.931 1.00 89.19 178 LEU A N 1
ATOM 1392 C CA . LEU A 1 178 ? -16.118 -6.886 7.291 1.00 89.19 178 LEU A CA 1
ATOM 1393 C C . LEU A 1 178 ? -17.088 -6.335 8.336 1.00 89.19 178 LEU A C 1
ATOM 1395 O O . LEU A 1 178 ? -17.289 -5.128 8.440 1.00 89.19 178 LEU A O 1
ATOM 1399 N N . ALA A 1 179 ? -17.666 -7.224 9.143 1.00 90.12 179 ALA A N 1
ATOM 1400 C CA . ALA A 1 179 ? -18.480 -6.848 10.292 1.00 90.12 179 ALA A CA 1
ATOM 1401 C C . ALA A 1 179 ? -17.587 -6.521 11.498 1.00 90.12 179 ALA A C 1
ATOM 1403 O O . ALA A 1 179 ? -16.850 -7.376 11.987 1.00 90.12 179 ALA A O 1
ATOM 1404 N N . CYS A 1 180 ? -17.695 -5.301 12.012 1.00 86.31 180 CYS A N 1
ATOM 1405 C CA . CYS A 1 180 ? -16.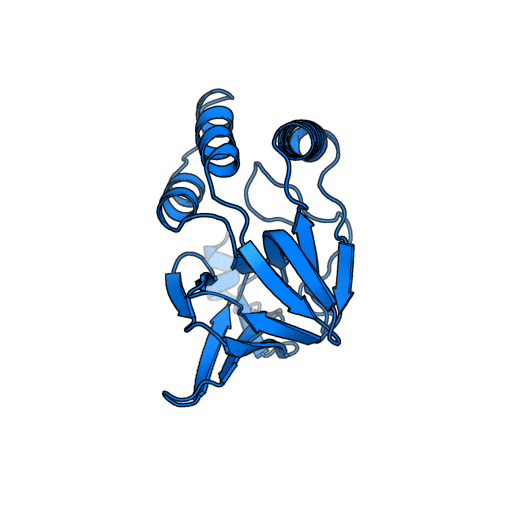983 -4.832 13.194 1.00 86.31 180 CYS A CA 1
ATOM 1406 C C . CYS A 1 180 ? -17.967 -4.479 14.307 1.00 86.31 180 CYS A C 1
ATOM 1408 O O . CYS A 1 180 ? -19.052 -3.960 14.051 1.00 86.31 180 CYS A O 1
ATOM 1410 N N . ILE A 1 181 ? -17.571 -4.732 15.550 1.00 84.75 181 ILE A N 1
ATOM 1411 C CA . ILE A 1 181 ? -18.291 -4.241 16.726 1.00 84.75 181 ILE A CA 1
ATOM 1412 C C . ILE A 1 181 ? -17.840 -2.800 16.959 1.00 84.75 181 ILE A C 1
ATOM 1414 O O . ILE A 1 181 ? -16.635 -2.542 17.011 1.00 84.75 181 ILE A O 1
ATOM 1418 N N . VAL A 1 182 ? -18.798 -1.878 17.044 1.00 71.31 182 VAL A N 1
ATOM 1419 C CA . VAL A 1 182 ? -18.562 -0.434 17.219 1.00 71.31 182 VAL A CA 1
ATOM 1420 C C . VAL A 1 182 ? -19.205 0.085 18.486 1.00 71.31 182 VAL A C 1
ATOM 1422 O O . VAL A 1 182 ? -20.327 -0.369 18.808 1.00 71.31 182 VAL A O 1
#